Protein AF-A0AB37R746-F1 (afdb_monomer_lite)

Radius of gyration: 26.16 Å; chains: 1; bounding box: 63×79×59 Å

Secondary structure (DSSP, 8-state):
--EEEESS-TT-TT-EEEEEEEEETTEEEEEEESTT--TT-EEEEEPTT-SS-EEEEEEEEEEE-TTTTTEEEEEEE----SS----------TTTTS---------------S-PPP--------------PPPPP---------------------PPPP---TT-EEEEEEETTEEPPTT---EEEE-TTSEEEEE-SSSEEEEEEEEETTEEEE-SPEE------HHHHHHHHHHHHHHTTEEEEEE-TTS-EEEEESSSSPEEEEEPP-

pLDDT: mean 75.22, std 23.47, range [29.92, 98.5]

Sequence (274 aa):
MVEHDFRYSMLNPQHTLTECRTLAPGRYQVTGNGGSIHDNDQLLVTIKGSKSLHMRLTVEKVRHLINPPGQWIAVAKGPVFDELAIHQWKVNCDSCRVHGREQAGRQGAKTCRHRAHRGAGLENRRREAPLQEVPGESGMKQFALLSLIGGALLAGCTADPLSIQQDHSYVTEWIGERPLIDNSRLTMTLGADGRAYGNAGCNHWFAPYTLNDHSISFGPVGKTRKMCAPALMEQEQRFIKSISSVQRWDISPIEQLRLWPAQGKPLRFWLEDS

Structure (mmCIF, N/CA/C/O backbone):
data_AF-A0AB37R746-F1
#
_entry.id   AF-A0AB37R746-F1
#
loop_
_atom_site.group_PDB
_atom_site.id
_atom_site.type_symbol
_atom_site.label_atom_id
_atom_site.label_alt_id
_atom_site.label_comp_id
_atom_site.label_asym_id
_atom_site.label_entity_id
_atom_site.label_seq_id
_atom_site.pdbx_PDB_ins_code
_atom_site.Cartn_x
_atom_site.Cartn_y
_atom_site.Cartn_z
_atom_site.occupancy
_atom_site.B_iso_or_equiv
_atom_site.auth_seq_id
_atom_site.auth_comp_id
_atom_site.auth_asym_id
_atom_site.auth_atom_id
_atom_site.pdbx_PDB_model_num
ATOM 1 N N . MET A 1 1 ? 15.686 -14.152 -26.804 1.00 75.44 1 MET A N 1
ATOM 2 C CA . MET A 1 1 ? 15.511 -14.370 -25.358 1.00 75.44 1 MET A CA 1
ATOM 3 C C . MET A 1 1 ? 16.420 -13.400 -24.640 1.00 75.44 1 MET A C 1
ATOM 5 O O . MET A 1 1 ? 17.627 -13.612 -24.617 1.00 75.44 1 MET A O 1
ATOM 9 N N . VAL A 1 2 ? 15.844 -12.313 -24.141 1.00 89.75 2 VAL A N 1
ATOM 10 C CA . VAL A 1 2 ? 16.538 -11.323 -23.314 1.00 89.75 2 VAL A CA 1
ATOM 11 C C . VAL A 1 2 ? 16.126 -11.551 -21.862 1.00 89.75 2 VAL A C 1
ATOM 13 O O . VAL A 1 2 ? 14.974 -11.890 -21.587 1.00 89.75 2 VAL A O 1
ATOM 16 N N . GLU A 1 3 ? 17.074 -11.427 -20.933 1.00 91.31 3 GLU A N 1
ATOM 17 C CA . GLU A 1 3 ? 16.763 -11.411 -19.504 1.00 91.31 3 GLU A CA 1
ATOM 18 C C . GLU A 1 3 ? 16.597 -9.965 -19.044 1.00 91.31 3 GLU A C 1
ATOM 20 O O . GLU A 1 3 ? 17.476 -9.127 -19.239 1.00 91.31 3 GLU A O 1
ATOM 25 N N . HIS A 1 4 ? 15.457 -9.693 -18.423 1.00 89.31 4 HIS A N 1
ATOM 26 C CA . HIS A 1 4 ? 15.107 -8.402 -17.865 1.00 89.31 4 HIS A CA 1
ATOM 27 C C . HIS A 1 4 ? 15.144 -8.489 -16.347 1.00 89.31 4 HIS A C 1
ATOM 29 O O . HIS A 1 4 ? 14.408 -9.265 -15.728 1.00 89.31 4 HIS A O 1
ATOM 35 N N . ASP A 1 5 ? 16.012 -7.680 -15.747 1.00 87.88 5 ASP A N 1
ATOM 36 C CA . ASP A 1 5 ? 16.151 -7.610 -14.300 1.00 87.88 5 ASP A CA 1
ATOM 37 C C . ASP A 1 5 ? 15.104 -6.658 -13.715 1.00 87.88 5 ASP A C 1
ATOM 39 O O . ASP A 1 5 ? 15.198 -5.438 -13.863 1.00 87.88 5 ASP A O 1
ATOM 43 N N . PHE A 1 6 ? 14.097 -7.243 -13.070 1.00 86.00 6 PHE A N 1
ATOM 44 C CA . PHE A 1 6 ? 13.063 -6.556 -12.301 1.00 86.00 6 PHE A CA 1
ATOM 45 C C . PHE A 1 6 ? 13.215 -6.827 -10.801 1.00 86.00 6 PHE A C 1
ATOM 47 O O . PHE A 1 6 ? 12.258 -6.702 -10.026 1.00 86.00 6 PHE A O 1
ATOM 54 N N . ARG A 1 7 ? 14.409 -7.241 -10.359 1.00 83.31 7 ARG A N 1
ATOM 55 C CA . ARG A 1 7 ? 14.692 -7.304 -8.932 1.00 83.31 7 ARG A CA 1
ATOM 56 C C . ARG A 1 7 ? 14.630 -5.904 -8.354 1.00 83.31 7 ARG A C 1
ATOM 58 O O . ARG A 1 7 ? 14.973 -4.921 -9.007 1.00 83.31 7 ARG A O 1
ATOM 65 N N . TYR A 1 8 ? 14.238 -5.838 -7.091 1.00 64.81 8 TYR A N 1
ATOM 66 C CA . TYR A 1 8 ? 14.216 -4.597 -6.343 1.00 64.81 8 TYR A CA 1
ATOM 67 C C . TYR A 1 8 ? 15.607 -3.934 -6.358 1.00 64.81 8 TYR A C 1
ATOM 69 O O . TYR A 1 8 ? 16.535 -4.393 -5.691 1.00 64.81 8 TYR A O 1
ATOM 77 N N . SER A 1 9 ? 15.759 -2.870 -7.147 1.00 57.00 9 SER A N 1
ATOM 78 C CA . SER A 1 9 ? 17.027 -2.187 -7.397 1.00 57.00 9 SER A CA 1
ATOM 79 C C . SER A 1 9 ? 16.780 -0.685 -7.489 1.00 57.00 9 SER A C 1
ATOM 81 O O . SER A 1 9 ? 16.041 -0.222 -8.351 1.00 57.00 9 SER A O 1
ATOM 83 N N . MET A 1 10 ? 17.446 0.101 -6.635 1.00 48.34 10 MET A N 1
ATOM 84 C CA . MET A 1 10 ? 17.399 1.573 -6.700 1.00 48.34 10 MET A CA 1
ATOM 85 C C . MET A 1 10 ? 18.115 2.148 -7.938 1.00 48.34 10 MET A C 1
ATOM 87 O O . MET A 1 10 ? 18.177 3.363 -8.100 1.00 48.34 10 MET A O 1
ATOM 91 N N . LEU A 1 11 ? 18.697 1.293 -8.785 1.00 47.34 11 LEU A N 1
ATOM 92 C CA . LEU A 1 11 ? 19.589 1.682 -9.876 1.00 47.34 11 LEU A CA 1
ATOM 93 C C . LEU A 1 11 ? 18.922 1.643 -11.257 1.00 47.34 11 LEU A C 1
ATOM 95 O O . LEU A 1 11 ? 19.536 2.095 -12.218 1.00 47.34 11 LEU A O 1
ATOM 99 N N . ASN A 1 12 ? 17.690 1.132 -11.381 1.00 54.91 12 ASN A N 1
ATOM 100 C CA . ASN A 1 12 ? 16.988 1.089 -12.666 1.00 54.91 12 ASN A CA 1
ATOM 101 C C . ASN A 1 12 ? 15.495 1.464 -12.539 1.00 54.91 12 ASN A C 1
ATOM 103 O O . ASN A 1 12 ? 14.632 0.589 -12.572 1.00 54.91 12 ASN A O 1
ATOM 107 N N . PRO A 1 13 ? 15.165 2.766 -12.423 1.00 56.59 13 PRO A N 1
ATOM 108 C CA . PRO A 1 13 ? 13.783 3.232 -12.286 1.00 56.59 13 PRO A CA 1
ATOM 109 C C . PRO A 1 13 ? 12.939 3.035 -13.555 1.00 56.59 13 PRO A C 1
ATOM 111 O O . PRO A 1 13 ? 11.746 3.320 -13.536 1.00 56.59 13 PRO A O 1
ATOM 114 N N . GLN A 1 14 ? 13.541 2.589 -14.665 1.00 59.16 14 GLN A N 1
ATOM 115 C CA . GLN A 1 14 ? 12.814 2.318 -15.903 1.00 59.16 14 GLN A CA 1
ATOM 116 C C . GLN A 1 14 ? 12.129 0.948 -15.887 1.00 59.16 14 GLN A C 1
ATOM 118 O O . GLN A 1 14 ? 11.216 0.742 -16.676 1.00 59.16 14 GLN A O 1
ATOM 123 N N . HIS A 1 15 ? 12.558 0.014 -15.030 1.00 70.12 15 HIS A N 1
ATOM 124 C CA . HIS A 1 15 ? 12.021 -1.346 -14.955 1.00 70.12 15 HIS A CA 1
ATOM 125 C C . HIS A 1 15 ? 11.277 -1.534 -13.637 1.00 70.12 15 HIS A C 1
ATOM 127 O O . HIS A 1 15 ? 11.878 -1.831 -12.606 1.00 70.12 15 HIS A O 1
ATOM 133 N N . THR A 1 16 ? 9.956 -1.381 -13.661 1.00 79.88 16 THR A N 1
ATOM 134 C CA . THR A 1 16 ? 9.142 -1.498 -12.443 1.00 79.88 16 THR A CA 1
ATOM 135 C C . THR A 1 16 ? 8.072 -2.557 -12.621 1.00 79.88 16 THR A C 1
ATOM 137 O O . THR A 1 16 ? 7.234 -2.457 -13.516 1.00 79.88 16 THR A O 1
ATOM 140 N N . LEU A 1 17 ? 8.062 -3.555 -11.739 1.00 85.44 17 LEU A N 1
ATOM 141 C CA . LEU A 1 17 ? 6.933 -4.472 -11.608 1.00 85.44 17 LEU A CA 1
ATOM 142 C C . LEU A 1 17 ? 5.864 -3.846 -10.724 1.00 85.44 17 LEU A C 1
ATOM 144 O O . LEU A 1 17 ? 6.124 -3.464 -9.590 1.00 85.44 17 LEU A O 1
ATOM 148 N N . THR A 1 18 ? 4.653 -3.753 -11.258 1.00 83.88 18 THR A N 1
ATOM 149 C CA . THR A 1 18 ? 3.489 -3.209 -10.551 1.00 83.88 18 THR A CA 1
ATOM 150 C C . THR A 1 18 ? 2.687 -4.311 -9.866 1.00 83.88 18 THR A C 1
ATOM 152 O O . THR A 1 18 ? 2.161 -4.111 -8.776 1.00 83.88 18 THR A O 1
ATOM 155 N N . GLU A 1 19 ? 2.574 -5.477 -10.502 1.00 84.81 19 GLU A N 1
ATOM 156 C CA . GLU A 1 19 ? 1.775 -6.593 -9.997 1.00 84.81 19 GLU A CA 1
ATOM 157 C C . GLU A 1 19 ? 2.343 -7.924 -10.499 1.00 84.81 19 GLU A C 1
ATOM 159 O O . GLU A 1 19 ? 2.779 -8.032 -11.644 1.00 84.81 19 GLU A O 1
ATOM 164 N N . CYS A 1 20 ? 2.314 -8.953 -9.656 1.00 89.31 20 CYS A N 1
ATOM 165 C CA . CYS A 1 20 ? 2.550 -10.336 -10.057 1.00 89.31 20 CYS A CA 1
ATOM 166 C C . CYS A 1 20 ? 1.556 -11.217 -9.301 1.00 89.31 20 CYS A C 1
ATOM 168 O O . CYS A 1 20 ? 1.584 -11.261 -8.070 1.00 89.31 20 CYS A O 1
ATOM 170 N N . ARG A 1 21 ? 0.654 -11.881 -10.028 1.00 87.44 21 ARG A N 1
ATOM 171 C CA . ARG A 1 21 ? -0.398 -12.733 -9.460 1.00 87.44 21 ARG A CA 1
ATOM 172 C C . ARG A 1 21 ? -0.349 -14.130 -10.058 1.00 87.44 21 ARG A C 1
ATOM 174 O O . ARG A 1 21 ? -0.159 -14.289 -11.262 1.00 87.44 21 ARG A O 1
ATOM 181 N N . THR A 1 22 ? -0.579 -15.139 -9.232 1.00 89.06 22 THR A N 1
ATOM 182 C CA . THR A 1 22 ? -0.725 -16.522 -9.690 1.00 89.06 22 THR A CA 1
ATOM 183 C C . THR A 1 22 ? -2.069 -16.682 -10.406 1.00 89.06 22 THR A C 1
ATOM 185 O O . THR A 1 22 ? -3.109 -16.314 -9.862 1.00 89.06 22 THR A O 1
ATOM 188 N N . LEU A 1 23 ? -2.048 -17.205 -11.634 1.00 87.50 23 LEU A N 1
ATOM 189 C CA . LEU A 1 23 ? -3.247 -17.596 -12.388 1.00 87.50 23 LEU A CA 1
ATOM 190 C C . LEU A 1 23 ? -3.565 -19.082 -12.193 1.00 87.50 23 LEU A C 1
ATOM 192 O O . LEU A 1 23 ? -4.726 -19.461 -12.088 1.00 87.50 23 LEU A O 1
ATOM 196 N N . ALA A 1 24 ? -2.522 -19.910 -12.179 1.00 87.75 24 ALA A N 1
ATOM 197 C CA . ALA A 1 24 ? -2.557 -21.350 -11.950 1.00 87.75 24 ALA A CA 1
ATOM 198 C C . ALA A 1 24 ? -1.177 -21.793 -11.421 1.00 87.75 24 ALA A C 1
ATOM 200 O O . ALA A 1 24 ? -0.221 -21.020 -11.539 1.00 87.75 24 ALA A O 1
ATOM 201 N N . PRO A 1 25 ? -1.025 -23.008 -10.869 1.00 87.81 25 PRO A N 1
ATOM 202 C CA . PRO A 1 25 ? 0.281 -23.536 -10.475 1.00 87.81 25 PRO A CA 1
ATOM 203 C C . PRO A 1 25 ? 1.321 -23.380 -11.600 1.00 87.81 25 PRO A C 1
ATOM 205 O O . PRO A 1 25 ? 1.137 -23.874 -12.712 1.00 87.81 25 PRO A O 1
ATOM 208 N N . GLY A 1 26 ? 2.392 -22.621 -11.339 1.00 89.06 26 GLY A N 1
ATOM 209 C CA . GLY A 1 26 ? 3.453 -22.354 -12.320 1.00 89.06 26 GLY A CA 1
ATOM 210 C C . GLY A 1 26 ? 3.118 -21.331 -13.410 1.00 89.06 26 GLY A C 1
ATOM 211 O O . GLY A 1 26 ? 3.940 -21.125 -14.302 1.00 89.06 26 GLY A O 1
ATOM 212 N N . ARG A 1 27 ? 1.955 -20.670 -13.355 1.00 94.06 27 ARG A N 1
ATOM 213 C CA . ARG A 1 27 ? 1.524 -19.665 -14.335 1.00 94.06 27 ARG A CA 1
ATOM 214 C C . ARG A 1 27 ? 1.112 -18.364 -13.659 1.00 94.06 27 ARG A C 1
ATOM 216 O O . ARG A 1 27 ? 0.271 -18.343 -12.763 1.00 94.06 27 ARG A O 1
ATOM 223 N N . TYR A 1 28 ? 1.667 -17.264 -14.142 1.00 93.94 28 TYR A N 1
ATOM 224 C CA . TYR A 1 28 ? 1.618 -15.956 -13.506 1.00 93.94 28 TYR A CA 1
ATOM 225 C C . TYR A 1 28 ? 1.120 -14.903 -14.490 1.00 93.94 28 TYR A C 1
ATOM 227 O O . TYR A 1 28 ? 1.481 -14.933 -15.663 1.00 93.94 28 TYR A O 1
ATOM 235 N N . GLN A 1 29 ? 0.324 -13.952 -14.014 1.00 95.50 29 GLN A N 1
ATOM 236 C CA . GLN A 1 29 ? 0.102 -12.686 -14.702 1.00 95.50 29 GLN A CA 1
ATOM 237 C C . GLN A 1 29 ? 1.010 -11.642 -14.064 1.00 95.50 29 GLN A C 1
ATOM 239 O O . GLN A 1 29 ? 0.978 -11.437 -12.851 1.00 95.50 29 GLN A O 1
ATOM 244 N N . VAL A 1 30 ? 1.803 -10.983 -14.895 1.00 94.75 30 VAL A N 1
ATOM 245 C CA . VAL A 1 30 ? 2.813 -10.012 -14.497 1.00 94.75 30 VAL A CA 1
ATOM 246 C C . VAL A 1 30 ? 2.493 -8.685 -15.170 1.00 94.75 30 VAL A C 1
ATOM 248 O O . VAL A 1 30 ? 2.324 -8.633 -16.385 1.00 94.75 30 VAL A O 1
ATOM 251 N N . THR A 1 31 ? 2.414 -7.616 -14.389 1.00 91.88 31 THR A N 1
ATOM 252 C CA . THR A 1 31 ? 2.208 -6.251 -14.874 1.00 91.88 31 THR A CA 1
ATOM 253 C C . THR A 1 31 ? 3.449 -5.438 -14.549 1.00 91.88 31 THR A C 1
ATOM 255 O O . THR A 1 31 ? 3.872 -5.394 -13.390 1.00 91.88 31 THR A O 1
ATOM 258 N N . GLY A 1 32 ? 4.011 -4.754 -15.540 1.00 90.75 32 GLY A N 1
ATOM 259 C CA . GLY A 1 32 ? 5.190 -3.920 -15.344 1.00 90.75 32 GLY A CA 1
ATOM 260 C C . GLY A 1 32 ? 5.270 -2.747 -16.309 1.00 90.75 32 GLY A C 1
ATOM 261 O O . GLY A 1 32 ? 4.388 -2.546 -17.143 1.00 90.75 32 GLY A O 1
ATOM 262 N N . ASN A 1 33 ? 6.322 -1.951 -16.157 1.00 88.81 33 ASN A N 1
ATOM 263 C CA . ASN A 1 33 ? 6.674 -0.846 -17.039 1.00 88.81 33 ASN A CA 1
ATOM 264 C C . ASN A 1 33 ? 8.140 -0.982 -17.479 1.00 88.81 33 ASN A C 1
ATOM 266 O O . ASN A 1 33 ? 8.978 -1.432 -16.693 1.00 88.81 33 ASN A O 1
ATOM 270 N N . GLY A 1 34 ? 8.421 -0.623 -18.732 1.00 85.06 34 GLY A N 1
ATOM 271 C CA . GLY A 1 34 ? 9.758 -0.638 -19.329 1.00 85.06 34 GLY A CA 1
ATOM 272 C C . GLY A 1 34 ? 10.228 -2.020 -19.781 1.00 85.06 34 GLY A C 1
ATOM 273 O O . GLY A 1 34 ? 9.428 -2.936 -19.957 1.00 85.06 34 GLY A O 1
ATOM 274 N N . GLY A 1 35 ? 11.526 -2.166 -20.047 1.00 81.94 35 GLY A N 1
ATOM 275 C CA . GLY A 1 35 ? 12.137 -3.427 -20.487 1.00 81.94 35 GLY A CA 1
ATOM 276 C C . GLY A 1 35 ? 11.914 -3.797 -21.951 1.00 81.94 35 GLY A C 1
ATOM 277 O O . GLY A 1 35 ? 12.673 -4.593 -22.475 1.00 81.94 35 GLY A O 1
ATOM 278 N N . SER A 1 36 ? 10.945 -3.200 -22.657 1.00 87.06 36 SER A N 1
ATOM 279 C CA . SER A 1 36 ? 10.597 -3.607 -24.035 1.00 87.06 36 SER A CA 1
ATOM 280 C C . SER A 1 36 ? 10.403 -5.126 -24.127 1.00 87.06 36 SER A C 1
ATOM 282 O O . SER A 1 36 ? 11.108 -5.819 -24.854 1.00 87.06 36 SER A O 1
ATOM 284 N N . ILE A 1 37 ? 9.488 -5.649 -23.310 1.00 91.94 37 ILE A N 1
ATOM 285 C CA . ILE A 1 37 ? 9.295 -7.091 -23.125 1.00 91.94 37 ILE A CA 1
ATOM 286 C C . ILE A 1 37 ? 8.708 -7.743 -24.378 1.00 91.94 37 ILE A C 1
ATOM 288 O O . ILE A 1 37 ? 7.762 -7.214 -24.970 1.00 91.94 37 ILE A O 1
ATOM 292 N N . HIS A 1 38 ? 9.227 -8.918 -24.731 1.00 93.75 38 HIS A N 1
ATOM 293 C CA . HIS A 1 38 ? 8.731 -9.761 -25.816 1.00 93.75 38 HIS A CA 1
ATOM 294 C C . HIS A 1 38 ? 8.353 -11.163 -25.321 1.00 93.75 38 HIS A C 1
ATOM 296 O O . HIS A 1 38 ? 8.727 -11.595 -24.229 1.00 93.75 38 HIS A O 1
ATOM 302 N N . ASP A 1 39 ? 7.608 -11.891 -26.154 1.00 94.19 39 ASP A N 1
ATOM 303 C CA . ASP A 1 39 ? 7.339 -13.313 -25.939 1.00 94.19 39 ASP A CA 1
ATOM 304 C C . ASP A 1 39 ? 8.679 -14.087 -25.865 1.00 94.19 39 ASP A C 1
ATOM 306 O O . ASP A 1 39 ? 9.613 -13.815 -26.624 1.00 94.19 39 ASP A O 1
ATOM 310 N N . ASN A 1 40 ? 8.770 -15.065 -24.960 1.00 94.25 40 ASN A N 1
ATOM 311 C CA . ASN A 1 40 ? 9.963 -15.858 -24.618 1.00 94.25 40 ASN A CA 1
ATOM 312 C C . ASN A 1 40 ? 11.101 -15.123 -23.886 1.00 94.25 40 ASN A C 1
ATOM 314 O O . ASN A 1 40 ? 12.177 -15.702 -23.703 1.00 94.25 40 ASN A O 1
ATOM 318 N N . ASP A 1 41 ? 10.901 -13.883 -23.446 1.00 95.81 41 ASP A N 1
ATOM 319 C CA . ASP A 1 41 ? 11.864 -13.219 -22.568 1.00 95.81 41 ASP A CA 1
ATOM 320 C C . ASP A 1 41 ? 11.826 -13.772 -21.136 1.00 95.81 41 ASP A C 1
ATOM 322 O O . ASP A 1 41 ? 10.852 -14.394 -20.702 1.00 95.81 41 ASP A O 1
ATOM 326 N N . GLN A 1 42 ? 12.911 -13.554 -20.393 1.00 95.38 42 GLN A N 1
ATOM 327 C CA . GLN A 1 42 ? 13.025 -13.939 -18.988 1.00 95.38 42 GLN A CA 1
ATOM 328 C C . GLN A 1 42 ? 12.872 -12.707 -18.102 1.00 95.38 42 GLN A C 1
ATOM 330 O O . GLN A 1 42 ? 13.528 -11.695 -18.319 1.00 95.38 42 GLN A O 1
ATOM 335 N N . LEU A 1 43 ? 12.037 -12.805 -17.077 1.00 93.69 43 LEU A N 1
ATOM 336 C CA . LEU A 1 43 ? 11.862 -11.789 -16.050 1.00 93.69 43 LEU A CA 1
AT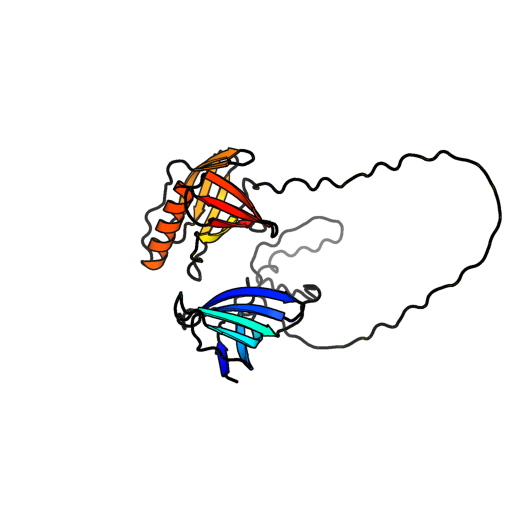OM 337 C C . LEU A 1 43 ? 12.481 -12.312 -14.759 1.00 93.69 43 LEU A C 1
ATOM 339 O O . LEU A 1 43 ? 12.059 -13.350 -14.244 1.00 93.69 43 LEU A O 1
ATOM 343 N N . LEU A 1 44 ? 13.459 -11.594 -14.219 1.00 91.69 44 LEU A N 1
ATOM 344 C CA . LEU A 1 44 ? 14.003 -11.879 -12.897 1.00 91.69 44 LEU A CA 1
ATOM 345 C C . LEU A 1 44 ? 13.280 -11.003 -11.873 1.00 91.69 44 LEU A C 1
ATOM 347 O O . LEU A 1 44 ? 13.456 -9.789 -11.870 1.00 91.69 44 LEU A O 1
ATOM 351 N N . VAL A 1 45 ? 12.442 -11.602 -11.026 1.00 89.88 45 VAL A N 1
ATOM 352 C CA . VAL A 1 45 ? 11.499 -10.873 -10.161 1.00 89.88 45 VAL A CA 1
ATOM 353 C C . VAL A 1 45 ? 11.761 -11.165 -8.684 1.00 89.88 45 VAL A C 1
ATOM 355 O O . VAL A 1 45 ? 11.988 -12.313 -8.303 1.00 89.88 45 VAL A O 1
ATOM 358 N N . THR A 1 46 ? 11.743 -10.143 -7.826 1.00 84.75 46 THR A N 1
ATOM 359 C CA . THR A 1 46 ? 11.945 -10.313 -6.375 1.00 84.75 46 THR A CA 1
ATOM 360 C C . THR A 1 46 ? 10.722 -10.942 -5.707 1.00 84.75 46 THR A C 1
ATOM 362 O O . THR A 1 46 ? 9.583 -10.587 -6.002 1.00 84.75 46 THR A O 1
ATOM 365 N N . ILE A 1 47 ? 10.953 -11.848 -4.754 1.00 81.56 47 ILE A N 1
ATOM 366 C CA . ILE A 1 47 ? 9.887 -12.397 -3.911 1.00 81.56 47 ILE A CA 1
ATOM 367 C C . ILE A 1 47 ? 9.483 -11.348 -2.873 1.00 81.56 47 ILE A C 1
ATOM 369 O O . ILE A 1 47 ? 10.330 -10.859 -2.118 1.00 81.56 47 ILE A O 1
ATOM 373 N N . LYS A 1 48 ? 8.185 -11.028 -2.805 1.00 71.75 48 LYS A N 1
ATOM 374 C CA . LYS A 1 48 ? 7.629 -10.080 -1.829 1.00 71.75 48 LYS A CA 1
ATOM 375 C C . LYS A 1 48 ? 8.094 -10.436 -0.409 1.00 71.75 48 LYS A C 1
ATOM 377 O O . LYS A 1 48 ? 8.016 -11.586 0.013 1.00 71.75 48 LYS A O 1
ATOM 382 N N . GLY A 1 49 ? 8.615 -9.446 0.317 1.00 65.75 49 GLY A N 1
ATOM 383 C CA . GLY A 1 49 ? 9.149 -9.625 1.674 1.00 65.75 49 GLY A CA 1
ATOM 384 C C . GLY A 1 49 ? 10.601 -10.122 1.753 1.00 65.75 49 GLY A C 1
ATOM 385 O O . GLY A 1 49 ? 11.128 -10.268 2.857 1.00 65.75 49 GLY A O 1
ATOM 386 N N . SER A 1 50 ? 11.279 -10.348 0.622 1.00 70.31 50 SER A N 1
ATOM 387 C CA . SER A 1 50 ? 12.701 -10.700 0.586 1.00 70.31 50 SER A CA 1
ATOM 388 C C . SER A 1 50 ? 13.562 -9.608 -0.045 1.00 70.31 50 SER A C 1
ATOM 390 O O . SER A 1 50 ? 13.170 -8.973 -1.017 1.00 70.31 50 SER A O 1
ATOM 392 N N . LYS A 1 51 ? 14.774 -9.415 0.494 1.00 66.62 51 LYS A N 1
ATOM 393 C CA . LYS A 1 51 ? 15.794 -8.523 -0.089 1.00 66.62 51 LYS A CA 1
ATOM 394 C C . LYS A 1 51 ? 16.682 -9.213 -1.124 1.00 66.62 51 LYS A C 1
ATOM 396 O O . LYS A 1 51 ? 17.341 -8.534 -1.898 1.00 66.62 51 LYS A O 1
ATOM 401 N N . SER A 1 52 ? 16.746 -10.543 -1.093 1.00 70.81 52 SER A N 1
ATOM 402 C CA . SER A 1 52 ? 17.706 -11.328 -1.879 1.00 70.81 52 SER A CA 1
ATOM 403 C C . SER A 1 52 ? 17.067 -12.454 -2.681 1.00 70.81 52 SER A C 1
ATOM 405 O O . SER A 1 52 ? 17.659 -12.913 -3.652 1.00 70.81 52 SER A O 1
ATOM 407 N N . LEU A 1 53 ? 15.870 -12.908 -2.299 1.00 79.75 53 LEU A N 1
ATOM 408 C CA . LEU A 1 53 ? 15.201 -13.987 -3.015 1.00 79.75 53 LEU A CA 1
ATOM 409 C C . LEU A 1 53 ? 14.510 -13.435 -4.254 1.00 79.75 53 LEU A C 1
ATOM 411 O O . LEU A 1 53 ? 13.765 -12.455 -4.194 1.00 79.75 53 LEU A O 1
ATOM 415 N N . HIS A 1 54 ? 14.735 -14.121 -5.361 1.00 86.56 54 HIS A N 1
ATOM 416 C CA . HIS A 1 54 ? 14.147 -13.822 -6.650 1.00 86.56 54 HIS A CA 1
ATOM 417 C C . HIS A 1 54 ? 13.714 -15.116 -7.332 1.00 86.56 54 HIS A C 1
ATOM 419 O O . HIS A 1 54 ? 14.276 -16.184 -7.080 1.00 86.56 54 HIS A O 1
ATOM 425 N N . MET A 1 55 ? 12.756 -15.015 -8.239 1.00 89.88 55 MET A N 1
ATOM 426 C CA . MET A 1 55 ? 12.373 -16.097 -9.133 1.00 89.88 55 MET A CA 1
ATOM 427 C C . MET A 1 55 ? 12.500 -15.644 -10.582 1.00 89.88 55 MET A C 1
ATOM 429 O O . MET A 1 55 ? 12.472 -14.450 -10.878 1.00 89.88 55 MET A O 1
ATOM 433 N N . ARG A 1 56 ? 12.656 -16.612 -11.479 1.00 93.56 56 ARG A N 1
ATOM 434 C CA . ARG A 1 56 ? 12.710 -16.374 -12.916 1.00 93.56 56 ARG A CA 1
ATOM 435 C C . ARG A 1 56 ? 11.382 -16.792 -13.534 1.00 93.56 56 ARG A C 1
ATOM 437 O O . ARG A 1 56 ? 10.917 -17.901 -13.275 1.00 93.56 56 ARG A O 1
ATOM 444 N N . LEU A 1 57 ? 10.793 -15.900 -14.320 1.00 94.88 57 LEU A N 1
ATOM 445 C CA . LEU A 1 57 ? 9.556 -16.129 -15.056 1.00 94.88 57 LEU A CA 1
ATOM 446 C C . LEU A 1 57 ? 9.835 -16.023 -16.554 1.00 94.88 57 LEU A C 1
ATOM 448 O O . LEU A 1 57 ? 10.481 -15.082 -16.995 1.00 94.88 57 LEU A O 1
ATOM 452 N N . THR A 1 58 ? 9.334 -16.961 -17.344 1.00 97.31 58 THR A N 1
ATOM 453 C CA . THR A 1 58 ? 9.436 -16.946 -18.806 1.00 97.31 58 THR A CA 1
ATOM 454 C C . THR A 1 58 ? 8.149 -16.399 -19.401 1.00 97.31 58 THR A C 1
ATOM 456 O O . THR A 1 58 ? 7.085 -16.963 -19.164 1.00 97.31 58 THR A O 1
ATOM 459 N N . VAL A 1 59 ? 8.223 -15.317 -20.170 1.00 96.75 59 VAL A N 1
ATOM 460 C CA . VAL A 1 59 ? 7.057 -14.682 -20.795 1.00 96.75 59 VAL A CA 1
ATOM 461 C C . VAL A 1 59 ? 6.473 -15.607 -21.863 1.00 96.75 59 VAL A C 1
ATOM 463 O O . VAL A 1 59 ? 7.128 -15.903 -22.855 1.00 96.75 59 VAL A O 1
ATOM 466 N N . GLU A 1 60 ? 5.230 -16.048 -21.681 1.00 95.88 60 GLU A N 1
ATOM 467 C CA . GLU A 1 60 ? 4.479 -16.805 -22.693 1.00 95.88 60 GLU A CA 1
ATOM 468 C C . GLU A 1 60 ? 3.824 -15.859 -23.698 1.00 95.88 60 GLU A C 1
ATOM 470 O O . GLU A 1 60 ? 3.853 -16.094 -24.905 1.00 95.88 60 GLU A O 1
ATOM 475 N N . LYS A 1 61 ? 3.198 -14.797 -23.183 1.00 96.00 61 LYS A N 1
ATOM 476 C CA . LYS A 1 61 ? 2.498 -13.808 -23.996 1.00 96.00 61 LYS A CA 1
ATOM 477 C C . LYS A 1 61 ? 2.542 -12.443 -23.341 1.00 96.00 61 LYS A C 1
ATOM 479 O O . LYS A 1 61 ? 2.129 -12.330 -22.191 1.00 96.00 61 LYS A O 1
ATOM 484 N N . VAL A 1 62 ? 2.943 -11.409 -24.075 1.00 95.81 62 VAL A N 1
ATOM 485 C CA . VAL A 1 62 ? 2.894 -10.013 -23.614 1.00 95.81 62 VAL A CA 1
ATOM 486 C C . VAL A 1 62 ? 1.916 -9.162 -24.422 1.00 95.81 62 VAL A C 1
ATOM 488 O O . VAL A 1 62 ? 1.757 -9.314 -25.634 1.00 95.81 62 VAL A O 1
ATOM 491 N N . ARG A 1 63 ? 1.253 -8.236 -23.729 1.00 92.88 63 ARG A N 1
ATOM 492 C CA . ARG A 1 63 ? 0.443 -7.164 -24.299 1.00 92.88 63 ARG A CA 1
ATOM 493 C C . ARG A 1 63 ? 0.942 -5.826 -23.767 1.00 92.88 63 ARG A C 1
ATOM 495 O O . ARG A 1 63 ? 0.870 -5.569 -22.568 1.00 92.88 63 ARG A O 1
ATOM 502 N N . HIS A 1 64 ? 1.374 -4.960 -24.675 1.00 90.81 64 HIS A N 1
ATOM 503 C CA . HIS A 1 64 ? 1.729 -3.576 -24.367 1.00 90.81 64 HIS A CA 1
ATOM 504 C C . HIS A 1 64 ? 0.469 -2.709 -24.299 1.00 90.81 64 HIS A C 1
ATOM 506 O O . HIS A 1 64 ? -0.433 -2.835 -25.132 1.00 90.81 64 HIS A O 1
ATOM 512 N N . LEU A 1 65 ? 0.382 -1.862 -23.277 1.00 80.06 65 LEU A N 1
ATOM 513 C CA . LEU A 1 65 ? -0.705 -0.912 -23.090 1.00 80.06 65 LEU A CA 1
ATOM 514 C C . LEU A 1 65 ? -0.348 0.398 -23.792 1.00 80.06 65 LEU A C 1
ATOM 516 O O . LEU A 1 65 ? 0.782 0.875 -23.738 1.00 80.06 65 LEU A O 1
ATOM 520 N N . ILE A 1 66 ? -1.349 0.989 -24.441 1.00 78.62 66 ILE A N 1
ATOM 521 C CA . ILE A 1 66 ? -1.210 2.289 -25.112 1.00 78.62 66 ILE A CA 1
ATOM 522 C C . ILE A 1 66 ? -1.317 3.426 -24.085 1.00 78.62 66 ILE A C 1
ATOM 524 O O . ILE A 1 66 ? -0.651 4.450 -24.212 1.00 78.62 66 ILE A O 1
ATOM 528 N N . ASN A 1 67 ? -2.140 3.241 -23.051 1.00 65.19 67 ASN A N 1
ATOM 529 C CA . ASN A 1 67 ? -2.342 4.208 -21.982 1.00 65.19 67 ASN A CA 1
ATOM 530 C C . ASN A 1 67 ? -2.462 3.470 -20.634 1.00 65.19 67 ASN A C 1
ATOM 532 O O . ASN A 1 67 ? -3.401 2.680 -20.490 1.00 65.19 67 ASN A O 1
ATOM 536 N N . PRO A 1 68 ? -1.560 3.702 -19.663 1.00 76.44 68 PRO A N 1
ATOM 537 C CA . PRO A 1 68 ? -0.395 4.594 -19.711 1.00 76.44 68 PRO A CA 1
ATOM 538 C C . PRO A 1 68 ? 0.755 4.041 -20.584 1.00 76.44 68 PRO A C 1
ATOM 540 O O . PRO A 1 68 ? 0.921 2.823 -20.681 1.00 76.44 68 PRO A O 1
ATOM 543 N N . PRO A 1 69 ? 1.562 4.914 -21.218 1.00 77.12 69 PRO A N 1
ATOM 544 C CA . PRO A 1 69 ? 2.645 4.489 -22.101 1.00 77.12 69 PRO A CA 1
ATOM 545 C C . PRO A 1 69 ? 3.746 3.739 -21.336 1.00 77.12 69 PRO A C 1
ATOM 547 O O . PRO A 1 69 ? 4.089 4.081 -20.203 1.00 77.12 69 PRO A O 1
ATOM 550 N N . GLY A 1 70 ? 4.305 2.710 -21.975 1.00 82.56 70 GLY A N 1
ATOM 551 C CA . GLY A 1 70 ? 5.381 1.881 -21.419 1.00 82.56 70 GLY A CA 1
ATOM 552 C C . GLY A 1 70 ? 4.913 0.774 -20.473 1.00 82.56 70 GLY A C 1
ATOM 553 O O . GLY A 1 70 ? 5.726 -0.070 -20.097 1.00 82.56 70 GLY A O 1
ATOM 554 N N . GLN A 1 71 ? 3.624 0.737 -20.116 1.00 89.50 71 GLN A N 1
ATOM 555 C CA . GLN A 1 71 ? 3.058 -0.343 -19.312 1.00 89.50 71 GLN A CA 1
ATOM 556 C C . GLN A 1 71 ? 2.747 -1.570 -20.174 1.00 89.50 71 GLN A C 1
ATOM 558 O O . GLN A 1 71 ? 2.324 -1.460 -21.323 1.00 89.50 71 GLN A O 1
ATOM 563 N N . TRP A 1 72 ? 2.906 -2.755 -19.600 1.00 93.38 72 TRP A N 1
ATOM 564 C CA . TRP A 1 72 ? 2.586 -4.024 -20.238 1.00 93.38 72 TRP A CA 1
ATOM 565 C C . TRP A 1 72 ? 2.008 -5.013 -19.228 1.00 93.38 72 TRP A C 1
ATOM 567 O O . TRP A 1 72 ? 2.233 -4.916 -18.019 1.00 93.38 72 TRP A O 1
ATOM 577 N N . ILE A 1 73 ? 1.247 -5.975 -19.746 1.00 93.94 73 ILE A N 1
ATOM 578 C CA . ILE A 1 73 ? 0.743 -7.134 -19.010 1.00 93.94 73 ILE A CA 1
ATOM 579 C C . ILE A 1 73 ? 1.207 -8.377 -19.756 1.00 93.94 73 ILE A C 1
ATOM 581 O O . ILE A 1 73 ? 0.999 -8.495 -20.964 1.00 93.94 73 ILE A O 1
ATOM 585 N N . ALA A 1 74 ? 1.817 -9.308 -19.038 1.00 96.56 74 ALA A N 1
ATOM 586 C CA . ALA A 1 74 ? 2.292 -10.569 -19.568 1.00 96.56 74 ALA A CA 1
ATOM 587 C C . ALA A 1 74 ? 1.708 -11.753 -18.802 1.00 96.56 74 ALA A C 1
ATOM 589 O O . ALA A 1 74 ? 1.520 -11.697 -17.589 1.00 96.56 74 ALA A O 1
ATOM 590 N N . VAL A 1 75 ? 1.473 -12.850 -19.512 1.00 96.81 75 VAL A N 1
ATOM 591 C CA . VAL A 1 75 ? 1.357 -14.173 -18.909 1.00 96.81 75 VAL A CA 1
ATOM 592 C C . VAL A 1 75 ? 2.729 -14.821 -18.973 1.00 96.81 75 VAL A C 1
ATOM 594 O O . VAL A 1 75 ? 3.360 -14.820 -20.030 1.00 96.81 75 VAL A O 1
ATOM 597 N N . ALA A 1 76 ? 3.199 -15.344 -17.848 1.00 96.75 76 ALA A N 1
ATOM 598 C CA . ALA A 1 76 ? 4.517 -15.934 -17.721 1.00 96.75 76 ALA A CA 1
ATOM 599 C C . ALA A 1 76 ? 4.465 -17.278 -16.990 1.00 96.75 76 ALA A C 1
ATOM 601 O O . ALA A 1 76 ? 3.658 -17.487 -16.084 1.00 96.75 76 ALA A O 1
ATOM 602 N N . LYS A 1 77 ? 5.357 -18.184 -17.373 1.00 96.50 77 LYS A N 1
ATOM 603 C CA . LYS A 1 77 ? 5.569 -19.478 -16.733 1.00 96.50 77 LYS A CA 1
ATOM 604 C C . LYS A 1 77 ? 6.693 -19.378 -15.708 1.00 96.50 77 LYS A C 1
ATOM 606 O O . LYS A 1 77 ? 7.698 -18.721 -15.957 1.00 96.50 77 LYS A O 1
ATOM 611 N N . GLY A 1 78 ? 6.549 -20.034 -14.567 1.00 93.56 78 GLY A N 1
ATOM 612 C CA . GLY A 1 78 ? 7.516 -19.966 -13.476 1.00 93.56 78 GLY A CA 1
ATOM 613 C C . GLY A 1 78 ? 7.487 -21.199 -12.574 1.00 93.56 78 GLY A C 1
ATOM 614 O O . GLY A 1 78 ? 6.893 -22.214 -12.943 1.00 93.56 78 GLY A O 1
ATOM 615 N N . PRO A 1 79 ? 8.129 -21.129 -11.395 1.00 89.44 79 PRO A N 1
ATOM 616 C CA . PRO A 1 79 ? 8.118 -22.226 -10.432 1.00 89.44 79 PRO A CA 1
ATOM 617 C C . PRO A 1 79 ? 6.693 -22.542 -9.968 1.00 89.44 79 PRO A C 1
ATOM 619 O O . PRO A 1 79 ? 5.848 -21.653 -9.902 1.00 89.44 79 PRO A O 1
ATOM 622 N N . VAL A 1 80 ? 6.430 -23.803 -9.644 1.00 85.50 80 VAL A N 1
ATOM 623 C CA . VAL A 1 80 ? 5.175 -24.239 -9.025 1.00 85.50 80 VAL A CA 1
ATOM 624 C C . VAL A 1 80 ? 5.364 -24.235 -7.506 1.00 85.50 80 VAL A C 1
ATOM 626 O O . VAL A 1 80 ? 6.391 -24.704 -7.018 1.00 85.50 80 VAL A O 1
ATOM 629 N N . PHE A 1 81 ? 4.401 -23.682 -6.769 1.00 69.19 81 PHE A N 1
ATOM 630 C CA . PHE A 1 81 ? 4.371 -23.719 -5.308 1.00 69.19 81 PHE A CA 1
ATOM 631 C C . PHE A 1 81 ? 3.127 -24.503 -4.893 1.00 69.19 81 PHE A C 1
ATOM 633 O O . PHE A 1 81 ? 2.032 -23.948 -4.912 1.00 69.19 81 PHE A O 1
ATOM 640 N N . ASP A 1 82 ? 3.290 -25.787 -4.581 1.00 57.06 82 ASP A N 1
ATOM 641 C CA . ASP A 1 82 ? 2.156 -26.662 -4.244 1.00 57.06 82 ASP A CA 1
ATOM 642 C C . ASP A 1 82 ? 1.700 -26.495 -2.787 1.00 57.06 82 ASP A C 1
ATOM 644 O O . ASP A 1 82 ? 0.551 -26.761 -2.479 1.00 57.06 82 ASP A O 1
ATOM 648 N N . GLU A 1 83 ? 2.570 -25.967 -1.925 1.00 46.78 83 GLU A N 1
ATOM 649 C CA . GLU A 1 83 ? 2.324 -25.452 -0.574 1.00 46.78 83 GLU A CA 1
ATOM 650 C C . GLU A 1 83 ? 3.663 -24.835 -0.120 1.00 46.78 83 GLU A C 1
ATOM 652 O O . GLU A 1 83 ? 4.731 -25.375 -0.420 1.00 46.78 83 GLU A O 1
ATOM 657 N N . LEU A 1 84 ? 3.671 -23.684 0.560 1.00 45.50 84 LEU A N 1
ATOM 658 C CA . LEU A 1 84 ? 4.899 -23.102 1.125 1.00 45.50 84 LEU A CA 1
ATOM 659 C C . LEU A 1 84 ? 5.381 -23.945 2.321 1.00 45.50 84 LEU A C 1
ATOM 661 O O . LEU A 1 84 ? 5.304 -23.523 3.472 1.00 45.50 84 LEU A O 1
ATOM 665 N N . ALA A 1 85 ? 5.908 -25.140 2.067 1.00 41.38 85 ALA A N 1
ATOM 666 C CA . ALA A 1 85 ? 6.624 -25.905 3.071 1.00 41.38 85 ALA A CA 1
ATOM 667 C C . ALA A 1 85 ? 8.003 -25.262 3.267 1.00 41.38 85 ALA A C 1
ATOM 669 O O . ALA A 1 85 ? 8.944 -25.473 2.498 1.00 41.38 85 ALA A O 1
ATOM 670 N N . ILE A 1 86 ? 8.145 -24.444 4.311 1.00 47.66 86 ILE A N 1
ATOM 671 C CA . ILE A 1 86 ? 9.464 -24.064 4.823 1.00 47.66 86 ILE A CA 1
ATOM 672 C C . ILE A 1 86 ? 10.109 -25.352 5.354 1.00 47.66 86 ILE A C 1
ATOM 674 O O . ILE A 1 86 ? 9.940 -25.706 6.516 1.00 47.66 86 ILE A O 1
ATOM 678 N N . HIS A 1 87 ? 10.814 -26.091 4.495 1.00 43.19 87 HIS A N 1
ATOM 679 C CA . HIS A 1 87 ? 11.361 -27.402 4.858 1.00 43.19 87 HIS A CA 1
ATOM 680 C C . HIS A 1 87 ? 12.421 -27.310 5.961 1.00 43.19 87 HIS A C 1
ATOM 682 O O . HIS A 1 87 ? 12.485 -28.175 6.830 1.00 43.19 87 HIS A O 1
ATOM 688 N N . GLN A 1 88 ? 13.247 -26.260 5.946 1.00 44.81 88 GLN A N 1
ATOM 689 C CA . GLN A 1 88 ? 14.232 -25.991 6.989 1.00 44.81 88 GLN A CA 1
ATOM 690 C C . GLN A 1 88 ? 14.437 -24.490 7.161 1.00 44.81 88 GLN A C 1
ATOM 692 O O . GLN A 1 88 ? 14.810 -23.773 6.232 1.00 44.81 88 GLN A O 1
ATOM 697 N N . TRP A 1 89 ? 14.242 -24.027 8.388 1.00 44.88 89 TRP A N 1
ATOM 698 C CA . TRP A 1 89 ? 14.644 -22.700 8.825 1.00 44.88 89 TRP A CA 1
ATOM 699 C C . TRP A 1 89 ? 15.937 -22.823 9.637 1.00 44.88 89 TRP A C 1
ATOM 701 O O . TRP A 1 89 ? 16.031 -23.635 10.557 1.00 44.88 89 TRP A O 1
ATOM 711 N N . LYS A 1 90 ? 16.956 -22.031 9.292 1.00 40.69 90 LYS A N 1
ATOM 712 C CA . LYS A 1 90 ? 18.181 -21.914 10.090 1.00 40.69 90 LYS A CA 1
ATOM 713 C C . LYS A 1 90 ? 18.287 -20.485 10.598 1.00 40.69 90 LYS A C 1
ATOM 715 O O . LYS A 1 90 ? 18.584 -19.565 9.841 1.00 40.69 90 LYS A O 1
ATOM 720 N N . VAL A 1 91 ? 17.996 -20.306 11.881 1.00 49.22 91 VAL A N 1
ATOM 721 C CA . VAL A 1 91 ? 18.184 -19.037 12.583 1.00 49.22 91 VAL A CA 1
ATOM 722 C C . VAL A 1 91 ? 19.584 -19.037 13.179 1.00 49.22 91 VAL A C 1
ATOM 724 O O . VAL A 1 91 ? 19.838 -19.706 14.176 1.00 49.22 91 VAL A O 1
ATOM 727 N N . ASN A 1 92 ? 20.498 -18.284 12.569 1.00 47.34 92 ASN A N 1
ATOM 728 C CA . ASN A 1 92 ? 21.736 -17.908 13.241 1.00 47.34 92 ASN A CA 1
ATOM 729 C C . ASN A 1 92 ? 21.442 -16.649 14.065 1.00 47.34 92 ASN A C 1
ATOM 731 O O . ASN A 1 92 ? 21.150 -15.592 13.510 1.00 47.34 92 ASN A O 1
ATOM 735 N N . CYS A 1 93 ? 21.423 -16.818 15.389 1.00 45.62 93 CYS A N 1
ATOM 736 C CA . CYS A 1 93 ? 21.277 -15.742 16.363 1.00 45.62 93 CYS A CA 1
ATOM 737 C C . CYS A 1 93 ? 22.655 -15.396 16.929 1.00 45.62 93 CYS A C 1
ATOM 739 O O . CYS A 1 93 ? 23.236 -16.172 17.690 1.00 45.62 93 CYS A O 1
ATOM 741 N N . ASP A 1 94 ? 23.149 -14.213 16.593 1.00 51.44 94 ASP A N 1
ATOM 742 C CA . ASP A 1 94 ? 24.506 -13.769 16.928 1.00 51.44 94 ASP A CA 1
ATOM 743 C C . ASP A 1 94 ? 24.661 -13.436 18.427 1.00 51.44 94 ASP A C 1
ATOM 745 O O . ASP A 1 94 ? 25.771 -13.314 18.938 1.00 51.44 94 ASP A O 1
ATOM 749 N N . SER A 1 95 ? 23.546 -13.308 19.157 1.00 48.12 95 SER A N 1
ATOM 750 C CA . SER A 1 95 ? 23.503 -12.819 20.547 1.00 48.12 95 SER A CA 1
ATOM 751 C C . SER A 1 95 ? 22.978 -13.840 21.564 1.00 48.12 95 SER A C 1
ATOM 753 O O . SER A 1 95 ? 22.922 -13.551 22.756 1.00 48.12 95 SER A O 1
ATOM 755 N N . CYS A 1 96 ? 22.617 -15.054 21.141 1.00 51.16 96 CYS A N 1
ATOM 756 C CA . CYS A 1 96 ? 21.965 -16.033 22.019 1.00 51.16 96 CYS A CA 1
ATOM 757 C C . CYS A 1 96 ? 22.932 -16.786 22.967 1.00 51.16 96 CYS A C 1
ATOM 759 O O . CYS A 1 96 ? 22.489 -17.601 23.772 1.00 51.16 96 CYS A O 1
ATOM 761 N N . ARG A 1 97 ? 24.249 -16.527 22.913 1.00 46.19 97 ARG A N 1
ATOM 762 C CA . ARG A 1 97 ? 25.271 -17.255 23.699 1.00 46.19 97 ARG A CA 1
ATOM 763 C C . ARG A 1 97 ? 25.590 -16.682 25.088 1.00 46.19 97 ARG A C 1
ATOM 765 O O . ARG A 1 97 ? 26.403 -17.276 25.787 1.00 46.19 97 ARG A O 1
ATOM 772 N N . VAL A 1 98 ? 24.978 -15.573 25.515 1.00 42.75 98 VAL A N 1
ATOM 773 C CA . VAL A 1 98 ? 25.398 -14.878 26.756 1.00 42.75 98 VAL A CA 1
ATOM 774 C C . VAL A 1 98 ? 24.632 -15.320 28.017 1.00 42.75 98 VAL A C 1
ATOM 776 O O . VAL A 1 98 ? 25.080 -15.051 29.127 1.00 42.75 98 VAL A O 1
ATOM 779 N N . HIS A 1 99 ? 23.543 -16.088 27.907 1.00 40.53 99 HIS A N 1
ATOM 780 C CA . HIS A 1 99 ? 22.817 -16.585 29.087 1.00 40.53 99 HIS A CA 1
ATOM 781 C C . HIS A 1 99 ? 22.781 -18.110 29.151 1.00 40.53 99 HIS A C 1
ATOM 783 O O . HIS A 1 99 ? 21.773 -18.753 28.868 1.00 40.53 99 HIS A O 1
ATOM 789 N N . GLY A 1 100 ? 23.906 -18.691 29.566 1.00 38.50 100 GLY A N 1
ATOM 790 C CA . GLY A 1 100 ? 23.941 -20.064 30.048 1.00 38.50 100 GLY A CA 1
ATOM 791 C C . GLY A 1 100 ? 23.183 -20.201 31.370 1.00 38.50 100 GLY A C 1
ATOM 792 O O . GLY A 1 100 ? 23.531 -19.558 32.357 1.00 38.50 100 GLY A O 1
ATOM 793 N N . ARG A 1 101 ? 22.172 -21.072 31.395 1.00 33.28 101 ARG A N 1
ATOM 794 C CA . ARG A 1 101 ? 21.991 -22.071 32.457 1.00 33.28 101 ARG A CA 1
ATOM 795 C C . ARG A 1 101 ? 21.084 -23.187 31.956 1.00 33.28 101 ARG A C 1
ATOM 797 O O . ARG A 1 101 ? 19.927 -22.984 31.603 1.00 33.28 101 ARG A O 1
ATOM 804 N N . GLU A 1 102 ? 21.691 -24.355 31.933 1.00 40.22 102 GLU A N 1
ATOM 805 C CA . GLU A 1 102 ? 21.125 -25.673 31.733 1.00 40.22 102 GLU A CA 1
ATOM 806 C C . GLU A 1 102 ? 20.106 -25.957 32.848 1.00 40.22 102 GLU A C 1
ATOM 808 O O . GLU A 1 102 ? 20.467 -25.998 34.023 1.00 40.22 102 GLU A O 1
ATOM 813 N N . GLN A 1 103 ? 18.826 -26.102 32.497 1.00 33.31 103 GLN A N 1
ATOM 814 C CA . GLN A 1 103 ? 17.848 -26.811 33.320 1.00 33.31 103 GLN A CA 1
ATOM 815 C C . GLN A 1 103 ? 16.936 -27.635 32.417 1.00 33.31 103 GLN A C 1
ATOM 817 O O . GLN A 1 103 ? 16.205 -27.114 31.574 1.00 33.31 103 GLN A O 1
ATOM 822 N N . ALA A 1 104 ? 17.025 -28.947 32.604 1.00 36.25 104 ALA A N 1
ATOM 823 C CA . ALA A 1 104 ? 16.080 -29.920 32.104 1.00 36.25 104 ALA A CA 1
ATOM 824 C C . ALA A 1 104 ? 14.714 -29.724 32.788 1.00 36.25 104 ALA A C 1
ATOM 826 O O . ALA A 1 104 ? 14.648 -29.589 34.008 1.00 36.25 104 ALA A O 1
ATOM 827 N N . GLY A 1 105 ? 13.631 -29.782 32.007 1.00 34.75 105 GLY A N 1
ATOM 828 C CA . GLY A 1 105 ? 12.278 -30.025 32.512 1.00 34.75 105 GLY A CA 1
ATOM 829 C C . GLY A 1 105 ? 11.282 -28.861 32.402 1.00 34.75 105 GLY A C 1
ATOM 830 O O . GLY A 1 105 ? 11.391 -27.862 33.098 1.00 34.75 105 GLY A O 1
ATOM 831 N N . ARG A 1 106 ? 10.222 -29.125 31.624 1.00 31.00 106 ARG A N 1
ATOM 832 C CA . ARG A 1 106 ? 8.896 -28.470 31.555 1.00 31.00 106 ARG A CA 1
ATOM 833 C C . ARG A 1 106 ? 8.731 -27.135 30.810 1.00 31.00 106 ARG A C 1
ATOM 835 O O . ARG A 1 106 ? 9.552 -26.231 30.836 1.00 31.00 106 ARG A O 1
ATOM 842 N N . GLN A 1 107 ? 7.586 -27.104 30.124 1.00 41.16 107 GLN A N 1
ATOM 843 C CA . GLN A 1 107 ? 7.024 -26.093 29.230 1.00 41.16 107 GLN A CA 1
ATOM 844 C C . GLN A 1 107 ? 7.108 -24.664 29.790 1.00 41.16 107 GLN A C 1
ATOM 846 O O . GLN A 1 107 ? 6.684 -24.403 30.911 1.00 41.16 107 GLN A O 1
ATOM 851 N N . GLY A 1 108 ? 7.590 -23.732 28.967 1.00 29.92 108 GLY A N 1
ATOM 852 C CA . GLY A 1 108 ? 7.571 -22.300 29.257 1.00 29.92 108 GLY A CA 1
ATOM 853 C C . GLY A 1 108 ? 8.338 -21.516 28.196 1.00 29.92 108 GLY A C 1
ATOM 854 O O . GLY A 1 108 ? 9.555 -21.637 28.085 1.00 29.92 108 GLY A O 1
A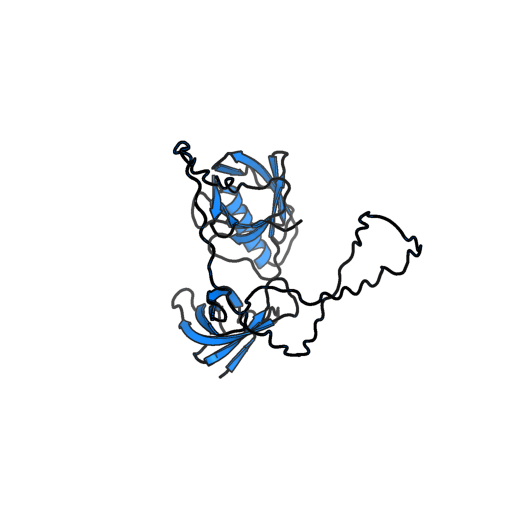TOM 855 N N . ALA A 1 109 ? 7.614 -20.741 27.390 1.00 38.38 109 ALA A N 1
ATOM 856 C CA . ALA A 1 109 ? 8.158 -19.912 26.323 1.00 38.38 109 ALA A CA 1
ATOM 857 C C . ALA A 1 109 ? 9.210 -18.917 26.848 1.00 38.38 109 ALA A C 1
ATOM 859 O O . ALA A 1 109 ? 8.948 -18.151 27.774 1.00 38.38 109 ALA A O 1
ATOM 860 N N . LYS A 1 110 ? 10.385 -18.883 26.210 1.00 34.38 110 LYS A N 1
ATOM 861 C CA . LYS A 1 110 ? 11.319 -17.754 26.300 1.00 34.38 110 LYS A CA 1
ATOM 862 C C . LYS A 1 110 ? 11.540 -17.204 24.896 1.00 34.38 110 LYS A C 1
ATOM 864 O O . LYS A 1 110 ? 12.079 -17.882 24.026 1.00 34.38 110 LYS A O 1
ATOM 869 N N . THR A 1 111 ? 11.068 -15.984 24.678 1.00 31.14 111 THR A N 1
ATOM 870 C CA . THR A 1 111 ? 11.148 -15.242 23.420 1.00 31.14 111 THR A CA 1
ATOM 871 C C . THR A 1 111 ? 12.561 -14.689 23.217 1.00 31.14 111 THR A C 1
ATOM 873 O O . THR A 1 111 ? 13.053 -13.893 24.012 1.00 31.14 111 THR A O 1
ATOM 876 N N . CYS A 1 112 ? 13.226 -15.092 22.131 1.00 31.72 112 CYS A N 1
ATOM 877 C CA . CYS A 1 112 ? 14.430 -14.415 21.647 1.00 31.72 112 CYS A CA 1
ATOM 878 C C . CYS A 1 112 ? 14.024 -13.273 20.710 1.00 31.72 112 CYS A C 1
ATOM 880 O O . CYS A 1 112 ? 13.563 -13.496 19.592 1.00 31.72 112 CYS A O 1
ATOM 882 N N . ARG A 1 113 ? 14.205 -12.035 21.172 1.00 44.94 113 ARG A N 1
ATOM 883 C CA . ARG A 1 113 ? 14.130 -10.814 20.364 1.00 44.94 113 ARG A CA 1
ATOM 884 C C . ARG A 1 113 ? 15.508 -10.646 19.722 1.00 44.94 113 ARG A C 1
ATOM 886 O O . ARG A 1 113 ? 16.435 -10.379 20.464 1.00 44.94 113 ARG A O 1
ATOM 893 N N . HIS A 1 114 ? 15.664 -10.901 18.418 1.00 35.91 114 HIS A N 1
ATOM 894 C CA . HIS A 1 114 ? 16.557 -10.199 17.469 1.00 35.91 114 HIS A CA 1
ATOM 895 C C . HIS A 1 114 ? 16.669 -10.937 16.116 1.00 35.91 114 HIS A C 1
ATOM 897 O O . HIS A 1 114 ? 16.410 -12.129 15.986 1.00 35.91 114 HIS A O 1
ATOM 903 N N . ARG A 1 115 ? 16.973 -10.141 15.085 1.00 41.84 115 ARG A N 1
ATOM 904 C CA . ARG A 1 115 ? 16.745 -10.348 13.647 1.00 41.84 115 ARG A CA 1
ATOM 905 C C . ARG A 1 115 ? 17.712 -11.371 13.032 1.00 41.84 115 ARG A C 1
ATOM 907 O O . ARG A 1 115 ? 18.886 -11.074 12.867 1.00 41.84 115 ARG A O 1
ATOM 914 N N . ALA A 1 116 ? 17.199 -12.529 12.621 1.00 32.78 116 ALA A N 1
ATOM 915 C CA . ALA A 1 116 ? 17.962 -13.538 11.885 1.00 32.78 116 ALA A CA 1
ATOM 916 C C . ALA A 1 116 ? 18.176 -13.134 10.412 1.00 32.78 116 ALA A C 1
ATOM 918 O O . ALA A 1 116 ? 17.221 -12.790 9.708 1.00 32.78 116 ALA A O 1
ATOM 919 N N . HIS A 1 117 ? 19.416 -13.210 9.926 1.00 35.47 117 HIS A N 1
ATOM 920 C CA . HIS A 1 117 ? 19.742 -13.080 8.503 1.00 35.47 117 HIS A CA 1
ATOM 921 C C . HIS A 1 117 ? 19.484 -14.410 7.766 1.00 35.47 117 HIS A C 1
ATOM 923 O O . HIS A 1 117 ? 19.949 -15.464 8.194 1.00 35.47 117 HIS A O 1
ATOM 929 N N . ARG A 1 118 ? 18.716 -14.364 6.663 1.00 39.88 118 ARG A N 1
ATOM 930 C CA . ARG A 1 118 ? 18.297 -15.536 5.868 1.00 39.88 118 ARG A CA 1
ATOM 931 C C . ARG A 1 118 ? 19.317 -15.868 4.774 1.00 39.88 118 ARG A C 1
ATOM 933 O O . ARG A 1 118 ? 19.582 -15.028 3.918 1.00 39.88 118 ARG A O 1
ATOM 940 N N . GLY A 1 119 ? 19.788 -17.111 4.744 1.00 32.84 119 GLY A N 1
ATOM 941 C CA . GLY A 1 119 ? 20.450 -17.728 3.593 1.00 32.84 119 GLY A CA 1
ATOM 942 C C . GLY A 1 119 ? 20.033 -19.195 3.507 1.00 32.84 119 GLY A C 1
ATOM 943 O O . GLY A 1 119 ? 20.125 -19.906 4.504 1.00 32.84 119 GLY A O 1
ATOM 944 N N . ALA A 1 120 ? 19.535 -19.636 2.352 1.00 35.50 120 ALA A N 1
ATOM 945 C CA . ALA A 1 120 ? 19.146 -21.024 2.107 1.00 35.50 120 ALA A CA 1
ATOM 946 C C . ALA A 1 120 ? 19.824 -21.520 0.823 1.00 35.50 120 ALA A C 1
ATOM 948 O O . ALA A 1 120 ? 19.675 -20.902 -0.230 1.00 35.50 120 ALA A O 1
ATOM 949 N N . GLY A 1 121 ? 20.587 -22.608 0.937 1.00 32.53 121 GLY A N 1
ATOM 950 C CA . GLY A 1 121 ? 21.086 -23.408 -0.183 1.00 32.53 121 GLY A CA 1
ATOM 951 C C . GLY A 1 121 ? 20.186 -24.627 -0.390 1.00 32.53 121 GLY A C 1
ATOM 952 O O . GLY A 1 121 ? 19.618 -25.141 0.572 1.00 32.53 121 GLY A O 1
ATOM 953 N N . LEU A 1 122 ? 20.035 -25.060 -1.641 1.00 35.06 122 LEU A N 1
ATOM 954 C CA . LEU A 1 122 ? 19.200 -26.189 -2.056 1.00 35.06 122 LEU A CA 1
ATOM 955 C C . LEU A 1 122 ? 20.096 -27.377 -2.428 1.00 35.06 122 LEU A C 1
ATOM 957 O O . LEU A 1 122 ? 20.883 -27.265 -3.362 1.00 35.06 122 LEU A O 1
ATOM 961 N N . GLU A 1 123 ? 19.930 -28.515 -1.751 1.00 35.12 123 GLU A N 1
ATOM 962 C CA . GLU A 1 123 ? 20.434 -29.816 -2.209 1.00 35.12 123 GLU A CA 1
ATOM 963 C C . GLU A 1 123 ? 19.252 -30.778 -2.376 1.00 35.12 123 GLU A C 1
ATOM 965 O O . GLU A 1 123 ? 18.363 -30.851 -1.528 1.00 35.12 123 GLU A O 1
ATOM 970 N N . ASN A 1 124 ? 19.223 -31.486 -3.503 1.00 30.48 124 ASN A N 1
ATOM 971 C CA . ASN A 1 124 ? 18.071 -32.238 -3.981 1.00 30.48 124 ASN A CA 1
ATOM 972 C C . ASN A 1 124 ? 18.259 -33.736 -3.700 1.00 30.48 124 ASN A C 1
ATOM 974 O O . ASN A 1 124 ? 19.197 -34.348 -4.213 1.00 30.48 124 ASN A O 1
ATOM 978 N N . ARG A 1 125 ? 17.364 -34.357 -2.923 1.00 31.92 125 ARG A N 1
ATOM 979 C CA . ARG A 1 125 ? 17.322 -35.821 -2.784 1.00 31.92 125 ARG A CA 1
ATOM 980 C C . ARG A 1 125 ? 15.879 -36.314 -2.912 1.00 31.92 125 ARG A C 1
ATOM 982 O O . ARG A 1 125 ? 15.069 -36.112 -2.014 1.00 31.92 125 ARG A O 1
ATOM 989 N N . ARG A 1 126 ? 15.574 -36.952 -4.048 1.00 38.22 126 ARG A N 1
ATOM 990 C CA . ARG A 1 126 ? 14.281 -37.595 -4.333 1.00 38.22 126 ARG A CA 1
ATOM 991 C C . ARG A 1 126 ? 14.074 -38.799 -3.413 1.00 38.22 126 ARG A C 1
ATOM 993 O O . ARG A 1 126 ? 14.978 -39.623 -3.275 1.00 38.22 126 ARG A O 1
ATOM 1000 N N . ARG A 1 127 ? 12.872 -38.939 -2.856 1.00 34.03 127 ARG A N 1
ATOM 1001 C CA . ARG A 1 127 ? 12.319 -40.228 -2.425 1.00 34.03 127 ARG A CA 1
ATOM 1002 C C . ARG A 1 127 ? 10.884 -40.332 -2.925 1.00 34.03 127 ARG A C 1
ATOM 1004 O O . ARG A 1 127 ? 10.057 -39.488 -2.601 1.00 34.03 127 ARG A O 1
ATOM 1011 N N . GLU A 1 128 ? 10.651 -41.345 -3.747 1.00 36.28 128 GLU A N 1
ATOM 1012 C CA . GLU A 1 128 ? 9.338 -41.800 -4.196 1.00 36.28 128 GLU A CA 1
ATOM 1013 C C . GLU A 1 128 ? 8.614 -42.476 -3.022 1.00 36.28 128 GLU A C 1
ATOM 1015 O O . GLU A 1 128 ? 9.237 -43.210 -2.249 1.00 36.28 128 GLU A O 1
ATOM 1020 N N . ALA A 1 129 ? 7.315 -42.212 -2.876 1.00 31.48 129 ALA A N 1
ATOM 1021 C CA . ALA A 1 129 ? 6.435 -42.911 -1.943 1.00 31.48 129 ALA A CA 1
ATOM 1022 C C . ALA A 1 129 ? 5.532 -43.884 -2.730 1.00 31.48 129 ALA A C 1
ATOM 1024 O O . ALA A 1 129 ? 5.083 -43.512 -3.818 1.00 31.48 129 ALA A O 1
ATOM 1025 N N . PRO A 1 130 ? 5.267 -45.110 -2.235 1.00 31.38 130 PRO A N 1
ATOM 1026 C CA . PRO A 1 130 ? 4.516 -46.116 -2.977 1.00 31.38 130 PRO A CA 1
ATOM 1027 C C . PRO A 1 130 ? 2.996 -45.994 -2.791 1.00 31.38 130 PRO A C 1
ATOM 1029 O O . PRO A 1 130 ? 2.506 -45.486 -1.785 1.00 31.38 130 PRO A O 1
ATOM 1032 N N . LEU A 1 131 ? 2.286 -46.510 -3.796 1.00 33.09 131 LEU A N 1
ATOM 1033 C CA . LEU A 1 131 ? 0.831 -46.604 -3.936 1.00 33.09 131 LEU A CA 1
ATOM 1034 C C . LEU A 1 131 ? 0.181 -47.483 -2.852 1.00 33.09 131 LEU A C 1
ATOM 1036 O O . LEU A 1 131 ? 0.759 -48.472 -2.406 1.00 33.09 131 LEU A O 1
ATOM 1040 N N . GLN A 1 132 ? -1.044 -47.119 -2.474 1.00 31.47 132 GLN A N 1
ATOM 1041 C CA . GLN A 1 132 ? -1.844 -47.737 -1.418 1.00 31.47 132 GLN A CA 1
ATOM 1042 C C . GLN A 1 132 ? -2.972 -48.583 -2.038 1.00 31.47 132 GLN A C 1
ATOM 1044 O O . GLN A 1 132 ? -3.713 -48.093 -2.889 1.00 31.47 132 GLN A O 1
ATOM 1049 N N . GLU A 1 133 ? -3.086 -49.847 -1.624 1.00 35.28 133 GLU A N 1
ATOM 1050 C CA . GLU A 1 133 ? -4.144 -50.778 -2.043 1.00 35.28 133 GLU A CA 1
ATOM 1051 C C . GLU A 1 133 ? -5.402 -50.671 -1.158 1.00 35.28 133 GLU A C 1
ATOM 1053 O O . GLU A 1 133 ? -5.339 -50.338 0.027 1.00 35.28 133 GLU A O 1
ATOM 1058 N N . VAL A 1 134 ? -6.553 -50.965 -1.769 1.00 48.69 134 VAL A N 1
ATOM 1059 C CA . VAL A 1 134 ? -7.922 -50.922 -1.219 1.00 48.69 134 VAL A CA 1
ATOM 1060 C C . VAL A 1 134 ? -8.320 -52.290 -0.640 1.00 48.69 134 VAL A C 1
ATOM 1062 O O . VAL A 1 134 ? -8.056 -53.294 -1.302 1.00 48.69 134 VAL A O 1
ATOM 1065 N N . PRO A 1 135 ? -9.022 -52.385 0.508 1.00 38.62 135 PRO A N 1
ATOM 1066 C CA . PRO A 1 135 ? -9.592 -53.650 0.961 1.00 38.62 135 PRO A CA 1
ATOM 1067 C C . PRO A 1 135 ? -11.080 -53.792 0.598 1.00 38.62 135 PRO A C 1
ATOM 1069 O O . PRO A 1 135 ? -11.860 -52.845 0.696 1.00 38.62 135 PRO A O 1
ATOM 1072 N N . GLY A 1 136 ? -11.445 -55.010 0.185 1.00 33.34 136 GLY A N 1
ATOM 1073 C CA . GLY A 1 136 ? -12.794 -55.439 -0.181 1.00 33.34 136 GLY A CA 1
ATOM 1074 C C . GLY A 1 136 ? -13.662 -55.916 0.990 1.00 33.34 136 GLY A C 1
ATOM 1075 O O . GLY A 1 136 ? -13.183 -56.243 2.076 1.00 33.34 136 GLY A O 1
ATOM 1076 N N . GLU A 1 137 ? -14.963 -55.933 0.714 1.00 38.03 137 GLU A N 1
ATOM 1077 C CA . GLU A 1 137 ? -16.094 -56.261 1.587 1.00 38.03 137 GLU A CA 1
ATOM 1078 C C . GLU A 1 137 ? -16.223 -57.758 1.931 1.00 38.03 137 GLU A C 1
ATOM 1080 O O . GLU A 1 137 ? -15.852 -58.616 1.133 1.00 38.03 137 GLU A O 1
ATOM 1085 N N . SER A 1 138 ? -16.866 -58.072 3.067 1.00 32.66 138 SER A N 1
ATOM 1086 C CA . SER A 1 138 ? -18.019 -59.002 3.160 1.00 32.66 138 SER A CA 1
ATOM 1087 C C . SER A 1 138 ? -18.320 -59.376 4.619 1.00 32.66 138 SER A C 1
ATOM 1089 O O . SER A 1 138 ? -17.415 -59.740 5.369 1.00 32.66 138 SER A O 1
ATOM 1091 N N . GLY A 1 139 ? -19.598 -59.347 5.025 1.00 33.31 139 GLY A N 1
ATOM 1092 C CA . GLY A 1 139 ? -20.007 -59.927 6.313 1.00 33.31 139 GLY A CA 1
ATOM 1093 C C . GLY A 1 139 ? -21.354 -59.482 6.883 1.00 33.31 139 GLY A C 1
ATOM 1094 O O . GLY A 1 139 ? -21.420 -58.995 8.005 1.00 33.31 139 GLY A O 1
ATOM 1095 N N . MET A 1 140 ? -22.426 -59.669 6.120 1.00 41.25 140 MET A N 1
ATOM 1096 C CA . MET A 1 140 ? -23.832 -59.423 6.466 1.00 41.25 140 MET A CA 1
ATOM 1097 C C . MET A 1 140 ? -24.316 -60.237 7.686 1.00 41.25 140 MET A C 1
ATOM 1099 O O . MET A 1 140 ? -24.286 -61.465 7.631 1.00 41.25 140 MET A O 1
ATOM 1103 N N . LYS A 1 141 ? -24.849 -59.585 8.737 1.00 36.03 141 LYS A N 1
ATOM 1104 C CA . LYS A 1 141 ? -25.803 -60.190 9.696 1.00 36.03 141 LYS A CA 1
ATOM 1105 C C . LYS A 1 141 ? -26.846 -59.171 10.173 1.00 36.03 141 LYS A C 1
ATOM 1107 O O . LYS A 1 141 ? -26.517 -58.093 10.652 1.00 36.03 141 LYS A O 1
ATOM 1112 N N . GLN A 1 142 ? -28.106 -59.559 9.988 1.00 43.12 142 GLN A N 1
ATOM 1113 C CA . GLN A 1 142 ? -29.347 -58.859 10.321 1.00 43.12 142 GLN A CA 1
ATOM 1114 C C . GLN A 1 142 ? -29.449 -58.518 11.809 1.00 43.12 142 GLN A C 1
ATOM 1116 O O . GLN A 1 142 ? -29.179 -59.393 12.616 1.00 43.12 142 GLN A O 1
ATOM 1121 N N . PHE A 1 143 ? -29.978 -57.337 12.141 1.00 40.97 143 PHE A N 1
ATOM 1122 C CA . PHE A 1 143 ? -30.995 -57.144 13.185 1.00 40.97 143 PHE A CA 1
ATOM 1123 C C . PHE A 1 143 ? -31.749 -55.837 12.900 1.00 40.97 143 PHE A C 1
ATOM 1125 O O . PHE A 1 143 ? -31.154 -54.774 12.752 1.00 40.97 143 PHE A O 1
ATOM 1132 N N . ALA A 1 144 ? -33.069 -55.944 12.765 1.00 45.19 144 ALA A N 1
ATOM 1133 C CA . ALA A 1 144 ? -33.983 -54.823 12.610 1.00 45.19 144 ALA A CA 1
ATOM 1134 C C . ALA A 1 144 ? -34.207 -54.126 13.959 1.00 45.19 144 ALA A C 1
ATOM 1136 O O . ALA A 1 144 ? -34.387 -54.820 14.955 1.00 45.19 144 ALA A O 1
ATOM 1137 N N . LEU A 1 145 ? -34.292 -52.791 13.976 1.00 39.09 145 LEU A N 1
ATOM 1138 C CA . LEU A 1 145 ? -35.220 -52.050 14.838 1.00 39.09 145 LEU A CA 1
ATOM 1139 C C . LEU A 1 145 ? -35.380 -50.602 14.332 1.00 39.09 145 LEU A C 1
ATOM 1141 O O . LEU A 1 145 ? -34.407 -49.944 13.974 1.00 39.09 145 LEU A O 1
ATOM 1145 N N . LEU A 1 146 ? -36.630 -50.132 14.287 1.00 49.72 146 LEU A N 1
ATOM 1146 C CA . LEU A 1 146 ? -37.038 -48.796 13.853 1.00 49.72 146 LEU A CA 1
ATOM 1147 C C . LEU A 1 146 ? -36.424 -47.692 14.728 1.00 49.72 146 LEU A C 1
ATOM 1149 O O . LEU A 1 146 ? -36.469 -47.788 15.954 1.00 49.72 146 LEU A O 1
ATOM 1153 N N . SER A 1 147 ? -35.977 -46.587 14.123 1.00 43.34 147 SER A N 1
ATOM 1154 C CA . SER A 1 147 ? -35.873 -45.300 14.821 1.00 43.34 147 SER A CA 1
ATOM 1155 C C . SER A 1 147 ? -35.998 -44.097 13.885 1.00 43.34 147 SER A C 1
ATOM 1157 O O . SER A 1 147 ? -35.455 -44.069 12.786 1.00 43.34 147 SER A O 1
ATOM 1159 N N . LEU A 1 148 ? -36.792 -43.148 14.382 1.00 44.91 148 LEU A N 1
ATOM 1160 C CA . LEU A 1 148 ? -37.162 -41.824 13.894 1.00 44.91 148 LEU A CA 1
ATOM 1161 C C . LEU A 1 148 ? -36.198 -41.156 12.899 1.00 44.91 148 LEU A C 1
ATOM 1163 O O . LEU A 1 148 ? -35.013 -40.980 13.172 1.00 44.91 148 LEU A O 1
ATOM 1167 N N . ILE A 1 149 ? -36.772 -40.647 11.805 1.00 53.78 149 ILE A N 1
ATOM 1168 C CA . ILE A 1 149 ? -36.152 -39.653 10.924 1.00 53.78 149 ILE A CA 1
ATOM 1169 C C . ILE A 1 149 ? -35.994 -38.360 11.736 1.00 53.78 149 ILE A C 1
ATOM 1171 O O . ILE A 1 149 ? -36.906 -37.539 11.826 1.00 53.78 149 ILE A O 1
ATOM 1175 N N . GLY A 1 150 ? -34.842 -38.216 12.387 1.00 44.03 150 GLY A N 1
ATOM 1176 C CA . GLY A 1 150 ? -34.388 -36.957 12.956 1.00 44.03 150 GLY A CA 1
ATOM 1177 C C . GLY A 1 150 ? -34.069 -35.989 11.823 1.00 44.03 150 GLY A C 1
ATOM 1178 O O . GLY A 1 150 ? -33.222 -36.276 10.978 1.00 44.03 150 GLY A O 1
ATOM 1179 N N . GLY A 1 151 ? -34.763 -34.851 11.795 1.00 53.78 151 GLY A N 1
ATOM 1180 C CA . GLY A 1 151 ? -34.431 -33.737 10.916 1.00 53.78 151 GLY A CA 1
ATOM 1181 C C . GLY A 1 151 ? -33.009 -33.266 11.207 1.00 53.78 151 GLY A C 1
ATOM 1182 O O . GLY A 1 151 ? -32.751 -32.654 12.242 1.00 53.78 151 GLY A O 1
ATOM 1183 N N . ALA A 1 152 ? -32.086 -33.583 10.302 1.00 54.53 152 ALA A N 1
ATOM 1184 C CA . ALA A 1 152 ? -30.732 -33.066 10.332 1.00 54.53 152 ALA A CA 1
ATOM 1185 C C . ALA A 1 152 ? -30.789 -31.552 10.086 1.00 54.53 152 ALA A C 1
ATOM 1187 O O . ALA A 1 152 ? -31.044 -31.090 8.974 1.00 54.53 152 ALA A O 1
ATOM 1188 N N . LEU A 1 153 ? -30.589 -30.786 11.158 1.00 55.47 153 LEU A N 1
ATOM 1189 C CA . LEU A 1 153 ? -30.332 -29.355 11.109 1.00 55.47 153 LEU A CA 1
ATOM 1190 C C . LEU A 1 153 ? -29.108 -29.126 10.217 1.00 55.47 153 LEU A C 1
ATOM 1192 O O . LEU A 1 153 ? -28.003 -29.557 10.545 1.00 55.47 153 LEU A O 1
ATOM 1196 N N . LEU A 1 154 ? -29.304 -28.442 9.090 1.00 57.75 154 LEU A N 1
ATOM 1197 C CA . LEU A 1 154 ? -28.215 -27.839 8.333 1.00 57.75 154 LEU A CA 1
ATOM 1198 C C . LEU A 1 154 ? -27.600 -26.742 9.211 1.00 57.75 154 LEU A C 1
ATOM 1200 O O . LEU A 1 154 ? -28.020 -25.587 9.171 1.00 57.75 154 LEU A O 1
ATOM 1204 N N . ALA A 1 155 ? -26.625 -27.114 10.037 1.00 58.34 155 ALA A N 1
ATOM 1205 C CA . ALA A 1 155 ? -25.732 -26.173 10.692 1.00 58.34 155 ALA A CA 1
ATOM 1206 C C . ALA A 1 155 ? -24.827 -25.566 9.610 1.00 58.34 155 ALA A C 1
ATOM 1208 O O . ALA A 1 155 ? -23.731 -26.050 9.341 1.00 58.34 155 ALA A O 1
ATOM 1209 N N . GLY A 1 156 ? -25.328 -24.538 8.925 1.00 54.94 156 GLY A N 1
ATOM 1210 C CA . GLY A 1 156 ? -24.485 -23.683 8.104 1.00 54.94 156 GLY A CA 1
ATOM 1211 C C . GLY A 1 156 ? -23.483 -22.981 9.013 1.00 54.94 156 GLY A C 1
ATOM 1212 O O . GLY A 1 156 ? -23.883 -22.298 9.954 1.00 54.94 156 GLY A O 1
ATOM 1213 N N . CYS A 1 157 ? -22.188 -23.158 8.756 1.00 61.28 157 CYS A N 1
ATOM 1214 C CA . CYS A 1 157 ? -21.157 -22.341 9.380 1.00 61.28 157 CYS A CA 1
ATOM 1215 C C . CYS A 1 157 ? -21.418 -20.880 9.001 1.00 61.28 157 CYS A C 1
ATOM 1217 O O . CYS A 1 157 ? -21.237 -20.494 7.845 1.00 61.28 157 CYS A O 1
ATOM 1219 N N . THR A 1 158 ? -21.872 -20.068 9.953 1.00 54.12 158 THR A N 1
ATOM 1220 C CA . THR A 1 158 ? -21.887 -18.618 9.772 1.00 54.12 158 THR A CA 1
ATOM 1221 C C . THR A 1 158 ? -20.428 -18.187 9.850 1.00 54.12 158 THR A C 1
ATOM 1223 O O . THR A 1 158 ? -19.838 -18.225 10.926 1.00 54.12 158 THR A O 1
ATOM 1226 N N . ALA A 1 159 ? -19.797 -17.887 8.717 1.00 60.88 159 ALA A N 1
ATOM 1227 C CA . ALA A 1 159 ? -18.482 -17.259 8.750 1.00 60.88 159 ALA A CA 1
ATOM 1228 C C . ALA A 1 159 ? -18.641 -15.894 9.431 1.00 60.88 159 ALA A C 1
ATOM 1230 O O . ALA A 1 159 ? -19.502 -15.110 9.019 1.00 60.88 159 ALA A O 1
ATOM 1231 N N . ASP A 1 160 ? -17.864 -15.639 10.485 1.00 63.16 160 ASP A N 1
ATOM 1232 C CA . ASP A 1 160 ? -17.875 -14.342 11.155 1.00 63.16 160 ASP A CA 1
ATOM 1233 C C . ASP A 1 160 ? -17.558 -13.244 10.128 1.00 63.16 160 ASP A C 1
ATOM 1235 O O . ASP A 1 160 ? -16.634 -13.404 9.318 1.00 63.16 160 ASP A O 1
ATOM 1239 N N . PRO A 1 161 ? -18.324 -12.139 10.099 1.00 66.06 161 PRO A N 1
ATOM 1240 C CA . PRO A 1 161 ? -18.063 -11.064 9.162 1.00 66.06 161 PRO A CA 1
ATOM 1241 C C . PRO A 1 161 ? -16.677 -10.490 9.447 1.00 66.06 161 PRO A C 1
ATOM 1243 O O . PRO A 1 161 ? -16.402 -10.010 10.548 1.00 66.06 161 PRO A O 1
ATOM 1246 N N . LEU A 1 162 ? -15.801 -10.545 8.442 1.00 78.19 162 LEU A N 1
ATOM 1247 C CA . LEU A 1 162 ? -14.463 -9.981 8.534 1.00 78.19 162 LEU A CA 1
ATOM 1248 C C . LEU A 1 162 ? -14.588 -8.491 8.884 1.00 78.19 162 LEU A C 1
ATOM 1250 O O . LEU A 1 162 ? -15.226 -7.724 8.156 1.00 78.19 162 LEU A O 1
ATOM 1254 N N . SER A 1 163 ? -14.005 -8.091 10.009 1.00 86.88 163 SER A N 1
ATOM 1255 C CA . SER A 1 163 ? -14.107 -6.740 10.554 1.00 86.88 163 SER A CA 1
ATOM 1256 C C . SER A 1 163 ? -12.741 -6.059 10.617 1.00 86.88 163 SER A C 1
ATOM 1258 O O . SER A 1 163 ? -11.687 -6.699 10.562 1.00 86.88 163 SER A O 1
ATOM 1260 N N . ILE A 1 164 ? -12.748 -4.727 10.690 1.00 91.94 164 ILE A N 1
ATOM 1261 C CA . ILE A 1 164 ? -11.533 -3.963 10.980 1.00 91.94 164 ILE A CA 1
ATOM 1262 C C . ILE A 1 164 ? -11.058 -4.312 12.395 1.00 91.94 164 ILE A C 1
ATOM 1264 O O . ILE A 1 164 ? -11.821 -4.224 13.352 1.00 91.94 164 ILE A O 1
ATOM 1268 N N . GLN A 1 165 ? -9.776 -4.642 12.521 1.00 91.38 165 GLN A N 1
ATOM 1269 C CA . GLN A 1 165 ? -9.110 -4.930 13.783 1.00 91.38 165 GLN A CA 1
ATOM 1270 C C . GLN A 1 165 ? -8.485 -3.640 14.327 1.00 91.38 165 GLN A C 1
ATOM 1272 O O . GLN A 1 165 ? -7.513 -3.114 13.779 1.00 91.38 165 GLN A O 1
ATOM 1277 N N . GLN A 1 166 ? -9.073 -3.101 15.393 1.00 94.50 166 GLN A N 1
ATOM 1278 C CA . GLN A 1 166 ? -8.518 -1.951 16.110 1.00 94.50 166 GLN A CA 1
ATOM 1279 C C . GLN A 1 166 ? -7.236 -2.340 16.858 1.00 94.50 166 GLN A C 1
ATOM 1281 O O . GLN A 1 166 ? -7.035 -3.502 17.178 1.00 94.50 166 GLN A O 1
ATOM 1286 N N . ASP A 1 167 ? -6.358 -1.372 17.113 1.00 94.25 167 ASP A N 1
ATOM 1287 C CA . ASP A 1 167 ? -5.034 -1.546 17.736 1.00 94.25 167 ASP A CA 1
ATOM 1288 C C . ASP A 1 167 ? -4.039 -2.428 16.953 1.00 94.25 167 ASP A C 1
ATOM 1290 O O . ASP A 1 167 ? -2.922 -2.670 17.414 1.00 94.25 167 ASP A O 1
ATOM 1294 N N . HIS A 1 168 ? -4.375 -2.813 15.719 1.00 92.75 168 HIS A N 1
ATOM 1295 C CA . HIS A 1 168 ? -3.459 -3.472 14.789 1.00 92.75 168 HIS A CA 1
ATOM 1296 C C . HIS A 1 168 ? -2.896 -2.504 13.737 1.00 92.75 168 HIS A C 1
ATOM 1298 O O . HIS A 1 168 ? -3.509 -1.499 13.360 1.00 92.75 168 HIS A O 1
ATOM 1304 N N . SER A 1 169 ? -1.681 -2.796 13.268 1.00 93.88 169 SER A N 1
ATOM 1305 C CA . SER A 1 169 ? -1.016 -2.037 12.204 1.00 93.88 169 SER A CA 1
ATOM 1306 C C . SER A 1 169 ? -1.480 -2.531 10.840 1.00 93.88 169 SER A C 1
ATOM 1308 O O . SER A 1 169 ? -1.545 -3.727 10.582 1.00 93.88 169 SER A O 1
ATOM 1310 N N . TYR A 1 170 ? -1.771 -1.592 9.952 1.00 95.31 170 TYR A N 1
ATOM 1311 C CA . TYR A 1 170 ? -2.101 -1.827 8.559 1.00 95.31 170 TYR A CA 1
ATOM 1312 C C . TYR A 1 170 ? -1.044 -1.192 7.664 1.00 95.31 170 TYR A C 1
ATOM 1314 O O . TYR A 1 170 ? -0.674 -0.032 7.861 1.00 95.31 170 TYR A O 1
ATOM 1322 N N . VAL A 1 171 ? -0.593 -1.908 6.636 1.00 94.06 171 VAL A N 1
ATOM 1323 C CA . VAL A 1 171 ? 0.373 -1.413 5.645 1.00 94.06 171 VAL A CA 1
ATOM 1324 C C . VAL A 1 171 ? -0.350 -1.012 4.371 1.00 94.06 171 VAL A C 1
ATOM 1326 O O . VAL A 1 171 ? -1.091 -1.808 3.800 1.00 94.06 171 VAL A O 1
ATOM 1329 N N . THR A 1 172 ? -0.121 0.215 3.904 1.00 92.69 172 THR A N 1
ATOM 1330 C CA . THR A 1 172 ? -0.726 0.719 2.660 1.00 92.69 172 THR A CA 1
ATOM 1331 C C . THR A 1 172 ? 0.047 0.205 1.450 1.00 92.69 172 THR A C 1
ATOM 1333 O O . THR A 1 172 ? 1.270 0.308 1.424 1.00 92.69 172 THR A O 1
ATOM 1336 N N . GLU A 1 173 ? -0.650 -0.267 0.418 1.00 85.44 173 GLU A N 1
ATOM 1337 C CA . GLU A 1 173 ? -0.034 -0.612 -0.877 1.00 85.44 173 GLU A CA 1
ATOM 1338 C C . GLU A 1 173 ? -0.479 0.293 -2.023 1.00 85.44 173 GLU A C 1
ATOM 1340 O O . GLU A 1 173 ? 0.299 0.579 -2.935 1.00 85.44 173 GLU A O 1
ATOM 1345 N N . TRP A 1 174 ? -1.721 0.774 -1.967 1.00 89.94 174 TRP A N 1
ATOM 1346 C CA . TRP A 1 174 ? -2.303 1.604 -3.016 1.00 89.94 174 TRP A CA 1
ATOM 1347 C C . TRP A 1 174 ? -2.980 2.830 -2.427 1.00 89.94 174 TRP A C 1
ATOM 1349 O O . TRP A 1 174 ? -3.734 2.731 -1.458 1.00 89.94 174 TRP A O 1
ATOM 1359 N N . ILE A 1 175 ? -2.760 3.979 -3.068 1.00 93.25 175 ILE A N 1
ATOM 1360 C CA . ILE A 1 175 ? -3.475 5.225 -2.786 1.00 93.25 175 ILE A CA 1
ATOM 1361 C C . ILE A 1 175 ? -4.297 5.560 -4.032 1.00 93.25 175 ILE A C 1
ATOM 1363 O O . ILE A 1 175 ? -3.816 6.202 -4.974 1.00 93.25 175 ILE A O 1
ATOM 1367 N N . GLY A 1 176 ? -5.538 5.078 -4.058 1.00 92.00 176 GLY A N 1
ATOM 1368 C CA . GLY A 1 176 ? -6.397 5.179 -5.230 1.00 92.00 176 GLY A CA 1
ATOM 1369 C C . GLY A 1 176 ? -5.854 4.358 -6.401 1.00 92.00 176 GLY A C 1
ATOM 1370 O O . GLY A 1 176 ? -5.791 3.132 -6.333 1.00 92.00 176 GLY A O 1
ATOM 1371 N N . GLU A 1 177 ? -5.493 5.032 -7.493 1.00 83.00 177 GLU A N 1
ATOM 1372 C CA . GLU A 1 177 ? -5.042 4.395 -8.741 1.00 83.00 177 GLU A CA 1
ATOM 1373 C C . GLU A 1 177 ? -3.525 4.255 -8.871 1.00 83.00 177 GLU A C 1
ATOM 1375 O O . GLU A 1 177 ? -3.065 3.550 -9.764 1.00 83.00 177 GLU A O 1
ATOM 1380 N N . ARG A 1 178 ? -2.735 4.901 -8.000 1.00 82.75 178 ARG A N 1
ATOM 1381 C CA . ARG A 1 178 ? -1.267 4.822 -8.070 1.00 82.75 178 ARG A CA 1
ATOM 1382 C C . ARG A 1 178 ? -0.722 4.026 -6.879 1.00 82.75 178 ARG A C 1
ATOM 1384 O O . ARG A 1 178 ? -1.141 4.311 -5.744 1.00 82.75 178 ARG A O 1
ATOM 1391 N N . PRO A 1 179 ? 0.208 3.085 -7.116 1.00 84.56 179 PRO A N 1
ATOM 1392 C CA . PRO A 1 179 ? 0.885 2.367 -6.045 1.00 84.56 179 PRO A CA 1
ATOM 1393 C C . PRO A 1 179 ? 1.799 3.314 -5.258 1.00 84.56 179 PRO A C 1
ATOM 1395 O O . PRO A 1 179 ? 2.006 4.477 -5.636 1.00 84.56 179 PRO A O 1
ATOM 1398 N N . LEU A 1 180 ? 2.322 2.818 -4.142 1.00 85.88 180 LEU A N 1
ATOM 1399 C CA . LEU A 1 180 ? 3.376 3.504 -3.404 1.00 85.88 180 LEU A CA 1
ATOM 1400 C C . LEU A 1 180 ? 4.692 3.521 -4.194 1.00 85.88 180 LEU A C 1
ATOM 1402 O O . LEU A 1 180 ? 4.984 2.625 -4.980 1.00 85.88 180 LEU A O 1
ATOM 1406 N N . ILE A 1 181 ? 5.495 4.547 -3.933 1.00 79.81 181 ILE A N 1
ATOM 1407 C CA . ILE A 1 181 ? 6.901 4.626 -4.304 1.00 79.81 181 ILE A CA 1
ATOM 1408 C C . ILE A 1 181 ? 7.659 3.551 -3.526 1.00 79.81 181 ILE A C 1
ATOM 1410 O O . ILE A 1 181 ? 7.457 3.352 -2.325 1.00 79.81 181 ILE A O 1
ATOM 1414 N N . ASP A 1 182 ? 8.579 2.905 -4.221 1.00 67.75 182 ASP A N 1
ATOM 1415 C CA . ASP A 1 182 ? 9.495 1.911 -3.687 1.00 67.75 182 ASP A CA 1
ATOM 1416 C C . ASP A 1 182 ? 10.224 2.376 -2.409 1.00 67.75 182 ASP A C 1
ATOM 1418 O O . ASP A 1 182 ? 10.588 3.543 -2.263 1.00 67.75 182 ASP A O 1
ATOM 1422 N N . ASN A 1 183 ? 10.444 1.454 -1.461 1.00 68.31 183 ASN A N 1
ATOM 1423 C CA . ASN A 1 183 ? 10.988 1.723 -0.114 1.00 68.31 183 ASN A CA 1
ATOM 1424 C C . ASN A 1 183 ? 10.191 2.731 0.742 1.00 68.31 183 ASN A C 1
ATOM 1426 O O . ASN A 1 183 ? 10.621 3.061 1.849 1.00 68.31 183 ASN A O 1
ATOM 1430 N N . SER A 1 184 ? 9.025 3.199 0.294 1.00 78.94 184 SER A N 1
ATOM 1431 C CA . SER A 1 184 ? 8.119 3.983 1.125 1.00 78.94 184 SER A CA 1
ATOM 1432 C C . SER A 1 184 ? 7.174 3.049 1.873 1.00 78.94 184 SER A C 1
ATOM 1434 O O . SER A 1 184 ? 6.426 2.291 1.262 1.00 78.94 184 SER A O 1
ATOM 1436 N N . ARG A 1 185 ? 7.209 3.081 3.208 1.00 85.94 185 ARG A N 1
ATOM 1437 C CA . ARG A 1 185 ? 6.340 2.256 4.054 1.00 85.94 185 ARG A CA 1
ATOM 1438 C C . ARG A 1 185 ? 5.314 3.135 4.752 1.00 85.94 185 ARG A C 1
ATOM 1440 O O . ARG A 1 185 ? 5.645 3.808 5.728 1.00 85.94 185 ARG A O 1
ATOM 1447 N N . LEU A 1 186 ? 4.082 3.117 4.249 1.00 94.56 186 LEU A N 1
ATOM 1448 C CA . LEU A 1 186 ? 2.966 3.825 4.870 1.00 94.56 186 LEU A CA 1
ATOM 1449 C C . LEU A 1 186 ? 2.190 2.879 5.764 1.00 94.56 186 LEU A C 1
ATOM 1451 O O . LEU A 1 186 ? 1.892 1.748 5.375 1.00 94.56 186 LEU A O 1
ATOM 1455 N N . THR A 1 187 ? 1.840 3.371 6.943 1.00 95.88 187 THR A N 1
ATOM 1456 C CA . THR A 1 187 ? 1.066 2.617 7.918 1.00 95.88 187 THR A CA 1
ATOM 1457 C C . THR A 1 187 ? -0.123 3.396 8.435 1.00 95.88 187 THR A C 1
ATOM 1459 O O . THR A 1 187 ? -0.138 4.631 8.445 1.00 95.88 187 THR A O 1
ATOM 1462 N N . MET A 1 188 ? -1.100 2.638 8.909 1.00 97.62 188 MET A N 1
ATOM 1463 C CA . MET A 1 188 ? -2.251 3.120 9.645 1.00 97.62 188 MET A CA 1
ATOM 1464 C C . MET A 1 188 ? -2.534 2.158 10.793 1.00 97.62 188 MET A C 1
ATOM 1466 O O . MET A 1 188 ? -2.591 0.956 10.589 1.00 97.62 188 MET A O 1
ATOM 1470 N N . THR A 1 189 ? -2.770 2.694 11.975 1.00 97.75 1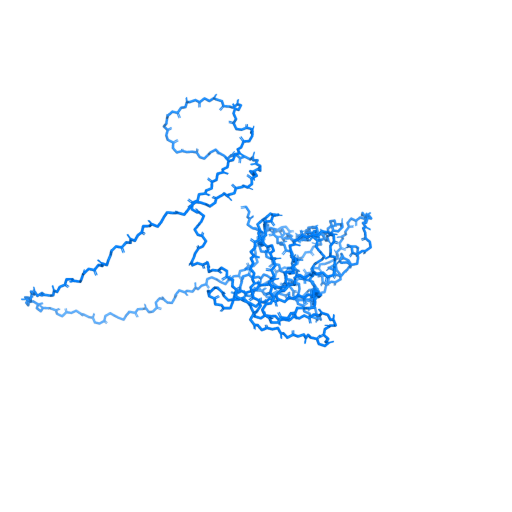89 THR A N 1
ATOM 1471 C CA . THR A 1 189 ? -3.323 1.981 13.120 1.00 97.75 189 THR A CA 1
ATOM 1472 C C . THR A 1 189 ? -4.571 2.725 13.549 1.00 97.75 189 THR A C 1
ATOM 1474 O O . THR A 1 189 ? -4.560 3.955 13.640 1.00 97.75 189 THR A O 1
ATOM 1477 N N . LEU A 1 190 ? -5.650 1.981 13.765 1.00 97.25 190 LEU A N 1
ATOM 1478 C CA . LEU A 1 190 ? -6.924 2.499 14.248 1.00 97.25 190 LEU A CA 1
ATOM 1479 C C . LEU A 1 190 ? -7.027 2.148 15.728 1.00 97.25 190 LEU A C 1
ATOM 1481 O O . LEU A 1 190 ? -7.375 1.023 16.064 1.00 97.25 190 LEU A O 1
ATOM 1485 N N . GLY A 1 191 ? -6.657 3.080 16.602 1.00 96.56 191 GLY A N 1
ATOM 1486 C CA . GLY A 1 191 ? -6.649 2.842 18.041 1.00 96.56 191 GLY A CA 1
ATOM 1487 C C . GLY A 1 191 ? -8.058 2.666 18.605 1.00 96.56 191 GLY A C 1
ATOM 1488 O O . GLY A 1 191 ? -8.993 3.326 18.137 1.00 96.56 191 GLY A O 1
ATOM 1489 N N . ALA A 1 192 ? -8.232 1.815 19.617 1.00 94.38 192 ALA A N 1
ATOM 1490 C CA . ALA A 1 192 ? -9.517 1.676 20.317 1.00 94.38 192 ALA A CA 1
ATOM 1491 C C . ALA A 1 192 ? -9.954 2.971 21.042 1.00 94.38 192 ALA A C 1
ATOM 1493 O O . ALA A 1 192 ? -11.124 3.146 21.373 1.00 94.38 192 ALA A O 1
ATOM 1494 N N . ASP A 1 193 ? -9.030 3.917 21.229 1.00 94.50 193 ASP A N 1
ATOM 1495 C CA . ASP A 1 193 ? -9.249 5.265 21.765 1.00 94.50 193 ASP A CA 1
ATOM 1496 C C . ASP A 1 193 ? -9.907 6.245 20.768 1.00 94.50 193 ASP A C 1
ATOM 1498 O O . ASP A 1 193 ? -10.081 7.424 21.079 1.00 94.50 193 ASP A O 1
ATOM 1502 N N . GLY A 1 194 ? -10.258 5.790 19.560 1.00 96.25 194 GLY A N 1
ATOM 1503 C CA . GLY A 1 194 ? -10.838 6.636 18.513 1.00 96.25 194 GLY A CA 1
ATOM 1504 C C . GLY A 1 194 ? -9.806 7.497 17.780 1.00 96.25 194 GLY A C 1
ATOM 1505 O O . GLY A 1 194 ? -10.167 8.439 17.066 1.00 96.25 194 GLY A O 1
ATOM 1506 N N . ARG A 1 195 ? -8.509 7.188 17.916 1.00 97.94 195 ARG A N 1
ATOM 1507 C CA . ARG A 1 195 ? -7.427 7.872 17.205 1.00 97.94 195 ARG A CA 1
ATOM 1508 C C . ARG A 1 195 ? -6.801 6.983 16.133 1.00 97.94 195 ARG A C 1
ATOM 1510 O O . ARG A 1 195 ? -6.302 5.896 16.394 1.00 97.94 195 ARG A O 1
ATOM 1517 N N . ALA A 1 196 ? -6.754 7.495 14.912 1.00 98.25 196 ALA A N 1
ATOM 1518 C CA . ALA A 1 196 ? -6.009 6.912 13.811 1.00 98.25 196 ALA A CA 1
ATOM 1519 C C . ALA A 1 196 ? -4.618 7.543 13.751 1.00 98.25 196 ALA A C 1
ATOM 1521 O O . ALA A 1 196 ? -4.481 8.760 13.904 1.00 98.25 196 ALA A O 1
ATOM 1522 N N . TYR A 1 197 ? -3.577 6.747 13.533 1.00 98.44 197 TYR A N 1
ATOM 1523 C CA . TYR A 1 197 ? -2.208 7.251 13.425 1.00 98.44 197 TYR A CA 1
ATOM 1524 C C . TYR A 1 197 ? -1.314 6.329 12.601 1.00 98.44 197 TYR A C 1
ATOM 1526 O O . TYR A 1 197 ? -1.629 5.167 12.3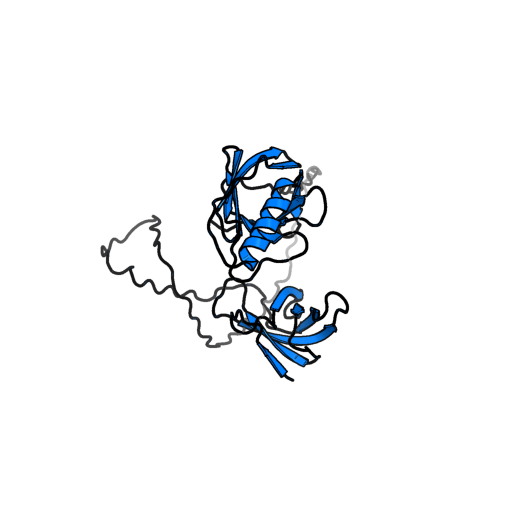78 1.00 98.44 197 TYR A O 1
ATOM 1534 N N . GLY A 1 198 ? -0.173 6.839 12.144 1.00 97.19 198 GLY A N 1
ATOM 1535 C CA . GLY A 1 198 ? 0.805 6.014 11.441 1.00 97.19 198 GLY A CA 1
ATOM 1536 C C . GLY A 1 198 ? 1.875 6.818 10.718 1.00 97.19 198 GLY A C 1
ATOM 1537 O O . GLY A 1 198 ? 2.158 7.969 11.061 1.00 97.19 198 GLY A O 1
ATOM 1538 N N . ASN A 1 199 ? 2.497 6.198 9.718 1.00 95.81 199 ASN A N 1
ATOM 1539 C CA . ASN A 1 199 ? 3.476 6.825 8.833 1.00 95.81 199 ASN A CA 1
ATOM 1540 C C . ASN A 1 199 ? 2.839 7.098 7.458 1.00 95.81 199 ASN A C 1
ATOM 1542 O O . ASN A 1 199 ? 2.255 6.199 6.865 1.00 95.81 199 ASN A O 1
ATOM 1546 N N . ALA A 1 200 ? 2.948 8.327 6.952 1.00 95.06 200 ALA A N 1
ATOM 1547 C CA . ALA A 1 200 ? 2.432 8.760 5.650 1.00 95.06 200 ALA A CA 1
ATOM 1548 C C . ALA A 1 200 ? 3.529 8.824 4.557 1.00 95.06 200 ALA A C 1
ATOM 1550 O O . ALA A 1 200 ? 3.329 9.399 3.489 1.00 95.06 200 ALA A O 1
ATOM 1551 N N . GLY A 1 201 ? 4.694 8.225 4.814 1.00 89.00 201 GLY A N 1
ATOM 1552 C CA . GLY A 1 201 ? 5.870 8.177 3.947 1.00 89.00 201 GLY A CA 1
ATOM 1553 C C . GLY A 1 201 ? 7.015 9.015 4.504 1.00 89.00 201 GLY A C 1
ATOM 1554 O O . GLY A 1 201 ? 8.028 8.470 4.939 1.00 89.00 201 GLY A O 1
ATOM 1555 N N . CYS A 1 202 ? 6.860 10.341 4.487 1.00 89.50 202 CYS A N 1
ATOM 1556 C CA . CYS A 1 202 ? 7.845 11.273 5.043 1.00 89.50 202 CYS A CA 1
ATOM 1557 C C . CYS A 1 202 ? 7.538 11.613 6.510 1.00 89.50 202 CYS A C 1
ATOM 1559 O O . CYS A 1 202 ? 8.422 11.587 7.372 1.00 89.50 202 CYS A O 1
ATOM 1561 N N . ASN A 1 203 ? 6.272 11.917 6.798 1.00 96.62 203 ASN A N 1
ATOM 1562 C CA . ASN A 1 203 ? 5.807 12.335 8.111 1.00 96.62 203 ASN A CA 1
ATOM 1563 C C . ASN A 1 203 ? 4.978 11.276 8.819 1.00 96.62 203 ASN A C 1
ATOM 1565 O O . ASN A 1 203 ? 4.319 10.441 8.202 1.00 96.62 203 ASN A O 1
ATOM 1569 N N . HIS A 1 204 ? 4.961 11.371 10.146 1.00 97.31 204 HIS A N 1
ATOM 1570 C CA . HIS A 1 204 ? 3.912 10.724 10.919 1.00 97.31 204 HIS A CA 1
ATOM 1571 C C . HIS A 1 204 ? 2.622 11.517 10.763 1.00 97.31 204 HIS A C 1
ATOM 1573 O O . HIS A 1 204 ? 2.659 12.748 10.683 1.00 97.31 204 HIS A O 1
ATOM 1579 N N . TRP A 1 205 ? 1.499 10.813 10.750 1.00 98.25 205 TRP A N 1
ATOM 1580 C CA . TRP A 1 205 ? 0.170 11.399 10.665 1.00 98.25 205 TRP A CA 1
ATOM 1581 C C . TRP A 1 205 ? -0.711 10.887 11.798 1.00 98.25 205 TRP A C 1
ATOM 1583 O O . TRP A 1 205 ? -0.442 9.838 12.388 1.00 98.25 205 TRP A O 1
ATOM 1593 N N . PHE A 1 206 ? -1.746 11.654 12.115 1.00 98.50 206 PHE A N 1
ATOM 1594 C CA . PHE A 1 206 ? -2.767 11.273 13.077 1.00 98.50 206 PHE A CA 1
ATOM 1595 C C . PHE A 1 206 ? -4.073 12.019 12.806 1.00 98.50 206 PHE A C 1
ATOM 1597 O O . PHE A 1 206 ? -4.058 13.135 12.291 1.00 98.50 206 PHE A O 1
ATOM 1604 N N . ALA A 1 207 ? -5.196 11.419 13.174 1.00 98.50 207 ALA A N 1
ATOM 1605 C CA . ALA A 1 207 ? -6.517 12.030 13.105 1.00 98.50 207 ALA A CA 1
ATOM 1606 C C . ALA A 1 207 ? -7.451 11.353 14.120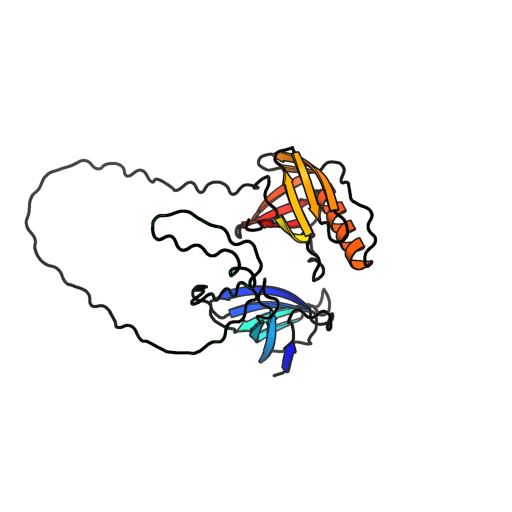 1.00 98.50 207 ALA A C 1
ATOM 1608 O O . ALA A 1 207 ? -7.282 10.162 14.380 1.00 98.50 207 ALA A O 1
ATOM 1609 N N . PRO A 1 208 ? -8.451 12.049 14.680 1.00 98.31 208 PRO A N 1
ATOM 1610 C CA . PRO A 1 208 ? -9.589 11.353 15.268 1.00 98.31 208 PRO A CA 1
ATOM 1611 C C . PRO A 1 208 ? -10.348 10.610 14.157 1.00 98.31 208 PRO A C 1
ATOM 1613 O O . PRO A 1 208 ? -10.404 11.092 13.021 1.00 98.31 208 PRO A O 1
ATOM 1616 N N . TYR A 1 209 ? -10.930 9.455 14.464 1.00 98.25 209 TYR A N 1
ATOM 1617 C CA . TYR A 1 209 ? -11.771 8.717 13.523 1.00 98.25 209 TYR A CA 1
ATOM 1618 C C . TYR A 1 209 ? -13.044 8.211 14.194 1.00 98.25 209 TYR A C 1
ATOM 1620 O O . TYR A 1 209 ? -13.110 8.040 15.410 1.00 98.25 209 TYR A O 1
ATOM 1628 N N . THR A 1 210 ? -14.065 7.973 13.383 1.00 97.31 210 THR A N 1
ATOM 1629 C CA . THR A 1 210 ? -15.298 7.311 13.805 1.00 97.31 210 THR A CA 1
ATOM 1630 C C . THR A 1 210 ? -15.502 6.095 12.925 1.00 97.31 210 THR A C 1
ATOM 1632 O O . THR A 1 210 ? -15.378 6.187 11.703 1.00 97.31 210 THR A O 1
ATOM 1635 N N . LEU A 1 211 ? -15.795 4.958 13.550 1.00 95.62 211 LEU A N 1
ATOM 1636 C CA . LEU A 1 211 ? -16.020 3.682 12.889 1.00 95.62 211 LEU A CA 1
ATOM 1637 C C . LEU A 1 211 ? -17.381 3.134 13.314 1.00 95.62 211 LEU A C 1
ATOM 1639 O O . LEU A 1 211 ? -17.647 2.999 14.502 1.00 95.62 211 LEU A O 1
ATOM 1643 N N . ASN A 1 212 ? -18.203 2.809 12.322 1.00 89.62 212 ASN A N 1
ATOM 1644 C CA . ASN A 1 212 ? -19.440 2.047 12.466 1.00 89.62 212 ASN A CA 1
ATOM 1645 C C . ASN A 1 212 ? -19.376 0.837 11.517 1.00 89.62 212 ASN A C 1
ATOM 1647 O O . ASN A 1 212 ? -18.485 0.768 10.662 1.00 89.62 212 ASN A O 1
ATOM 1651 N N . ASP A 1 213 ? -20.368 -0.051 11.586 1.00 83.69 213 ASP A N 1
ATOM 1652 C CA . ASP A 1 213 ? -20.411 -1.324 10.844 1.00 83.69 213 ASP A CA 1
ATOM 1653 C C . ASP A 1 213 ? -20.069 -1.215 9.348 1.00 83.69 213 ASP A C 1
ATOM 1655 O O . ASP A 1 213 ? -19.420 -2.097 8.800 1.00 83.69 213 ASP A O 1
ATOM 1659 N N . HIS A 1 214 ? -20.467 -0.124 8.681 1.00 84.62 214 HIS A N 1
ATOM 1660 C CA . HIS A 1 214 ? -20.241 0.066 7.239 1.00 84.62 214 HIS A CA 1
ATOM 1661 C C . HIS A 1 214 ? -19.613 1.417 6.873 1.00 84.62 214 HIS A C 1
ATOM 1663 O O . HIS A 1 214 ? -19.397 1.703 5.696 1.00 84.62 214 HIS A O 1
ATOM 1669 N N . SER A 1 215 ? -19.332 2.281 7.849 1.00 93.88 215 SER A N 1
ATOM 1670 C CA . SER A 1 215 ? -18.827 3.634 7.595 1.00 93.88 215 SER A CA 1
ATOM 1671 C C . SER A 1 215 ? -17.596 3.912 8.430 1.00 93.88 215 SER A C 1
ATOM 1673 O O . SER A 1 215 ? -17.556 3.569 9.609 1.00 93.88 215 SER A O 1
ATOM 1675 N N . ILE A 1 216 ? -16.628 4.597 7.838 1.00 97.12 216 ILE A N 1
ATOM 1676 C CA . ILE A 1 216 ? -15.489 5.141 8.568 1.00 97.12 216 ILE A CA 1
ATOM 1677 C C . ILE A 1 216 ? -15.235 6.553 8.068 1.00 97.12 216 ILE A C 1
ATOM 1679 O O . ILE A 1 216 ? -15.267 6.806 6.863 1.00 97.12 216 ILE A O 1
ATOM 1683 N N . SER A 1 217 ? -14.997 7.469 8.995 1.00 97.56 217 SER A N 1
ATOM 1684 C CA . SER A 1 217 ? -14.651 8.850 8.693 1.00 97.56 217 SER A CA 1
ATOM 1685 C C . SER A 1 217 ? -13.482 9.292 9.558 1.00 97.56 217 SER A C 1
ATOM 1687 O O . SER A 1 217 ? -13.297 8.824 10.682 1.00 97.56 217 SER A O 1
ATOM 1689 N N . PHE A 1 218 ? -12.680 10.202 9.017 1.00 98.12 218 PHE A N 1
ATOM 1690 C CA . PHE A 1 218 ? -11.557 10.806 9.720 1.00 98.12 218 PHE A CA 1
ATOM 1691 C C . PHE A 1 218 ? -11.843 12.291 9.899 1.00 98.12 218 PHE A C 1
ATOM 1693 O O . PHE A 1 218 ? -12.280 12.965 8.965 1.00 98.12 218 PHE A O 1
ATOM 1700 N N . GLY A 1 219 ? -11.598 12.804 11.101 1.00 97.38 219 GLY A N 1
ATOM 1701 C CA . GLY A 1 219 ? -11.635 14.236 11.360 1.00 97.38 219 GLY A CA 1
ATOM 1702 C C . GLY A 1 219 ? -10.391 14.950 10.815 1.00 97.38 219 GLY A C 1
ATOM 1703 O O . GLY A 1 219 ? -9.698 14.434 9.931 1.00 97.38 219 GLY A O 1
ATOM 1704 N N . PRO A 1 220 ? -10.071 16.148 11.336 1.00 97.44 220 PRO A N 1
ATOM 1705 C CA . PRO A 1 220 ? -8.911 16.911 10.891 1.00 97.44 220 PRO A CA 1
ATOM 1706 C C . PRO A 1 220 ? -7.615 16.100 10.998 1.00 97.44 220 PRO A C 1
ATOM 1708 O O . PRO A 1 220 ? -7.244 15.630 12.075 1.00 97.44 220 PRO A O 1
ATOM 1711 N N . VAL A 1 221 ? -6.919 15.949 9.870 1.00 98.00 221 VAL A N 1
ATOM 1712 C CA . VAL A 1 221 ? -5.687 15.160 9.795 1.00 98.00 221 VAL A CA 1
ATOM 1713 C C . VAL A 1 221 ? -4.481 16.043 10.108 1.00 98.00 221 VAL A C 1
ATOM 1715 O O . VAL A 1 221 ? -4.196 17.012 9.403 1.00 98.00 221 VAL A O 1
ATOM 1718 N N . GLY A 1 222 ? -3.752 15.684 11.161 1.00 96.81 222 GLY A N 1
ATOM 1719 C CA . GLY A 1 222 ? -2.471 16.268 11.533 1.00 96.81 222 GLY A CA 1
ATOM 1720 C C . GLY A 1 222 ? -1.294 15.464 10.983 1.00 96.81 222 GLY A C 1
ATOM 1721 O O . GLY A 1 222 ? -1.379 14.250 10.794 1.00 96.81 222 GLY A O 1
ATOM 1722 N N . LYS A 1 223 ? -0.165 16.141 10.749 1.00 97.56 223 LYS A N 1
ATOM 1723 C CA . LYS A 1 223 ? 1.106 15.507 10.382 1.00 97.56 223 LYS A CA 1
ATOM 1724 C C . LYS A 1 223 ? 2.308 16.254 10.946 1.00 97.56 223 LYS A C 1
ATOM 1726 O O . LYS A 1 223 ? 2.239 17.460 11.190 1.00 97.56 223 LYS A O 1
ATOM 1731 N N . THR A 1 224 ? 3.420 15.548 11.136 1.00 95.94 224 THR A N 1
ATOM 1732 C CA . THR A 1 224 ? 4.712 16.191 11.423 1.00 95.94 224 THR A CA 1
ATOM 1733 C C . THR A 1 224 ? 5.205 16.990 10.206 1.00 95.94 224 THR A C 1
ATOM 1735 O O . THR A 1 224 ? 4.621 16.911 9.127 1.00 95.94 224 THR A O 1
ATOM 1738 N N . ARG A 1 225 ? 6.272 17.786 10.366 1.00 94.06 225 ARG A N 1
ATOM 1739 C CA . ARG A 1 225 ? 6.840 18.633 9.296 1.00 94.06 225 ARG A CA 1
ATOM 1740 C C . ARG A 1 225 ? 8.322 18.342 9.038 1.00 94.06 225 ARG A C 1
ATOM 1742 O O . ARG A 1 225 ? 9.172 19.217 9.153 1.00 94.06 225 ARG A O 1
ATOM 1749 N N . LYS A 1 226 ? 8.631 17.090 8.720 1.00 92.69 226 LYS A N 1
ATOM 1750 C CA . LYS A 1 226 ? 9.914 16.654 8.164 1.00 92.69 226 LYS A CA 1
ATOM 1751 C C . LYS A 1 226 ? 9.959 17.001 6.679 1.00 92.69 226 LYS A C 1
ATOM 1753 O O . LYS A 1 226 ? 8.939 16.947 5.990 1.00 92.69 226 LYS A O 1
ATOM 1758 N N . MET A 1 227 ? 11.153 17.330 6.203 1.00 89.19 227 MET A N 1
ATOM 1759 C CA . MET A 1 227 ? 11.436 17.525 4.787 1.00 89.19 227 MET A CA 1
ATOM 1760 C C . MET A 1 227 ? 12.079 16.251 4.239 1.00 89.19 227 MET A C 1
ATOM 1762 O O . MET A 1 227 ? 13.029 15.737 4.826 1.00 89.19 227 MET A O 1
ATOM 1766 N N . CYS A 1 228 ? 11.550 15.739 3.133 1.00 89.12 228 CYS A N 1
ATOM 1767 C CA . CYS A 1 228 ? 12.071 14.562 2.440 1.00 89.12 228 CYS A CA 1
ATOM 1768 C C . CYS A 1 228 ? 12.191 14.863 0.942 1.00 89.12 228 CYS A C 1
ATOM 1770 O O . CYS A 1 228 ? 11.917 15.977 0.498 1.00 89.12 228 CYS A O 1
ATOM 1772 N N . ALA A 1 229 ? 12.570 13.862 0.148 1.00 89.62 229 ALA A N 1
ATOM 1773 C CA . ALA A 1 229 ? 12.559 13.986 -1.304 1.00 89.62 229 ALA A CA 1
ATOM 1774 C C . ALA A 1 229 ? 11.162 14.409 -1.824 1.00 89.62 229 ALA A C 1
ATOM 1776 O O . ALA A 1 229 ? 10.153 13.908 -1.308 1.00 89.62 229 ALA A O 1
ATOM 1777 N N . PRO A 1 230 ? 11.079 15.256 -2.871 1.00 87.19 230 PRO A N 1
ATOM 1778 C CA . PRO A 1 230 ? 9.808 15.770 -3.390 1.00 87.19 230 PRO A CA 1
ATOM 1779 C C . PRO A 1 230 ? 8.771 14.685 -3.710 1.00 87.19 230 PRO A C 1
ATOM 1781 O O . PRO A 1 230 ? 7.590 14.853 -3.419 1.00 87.19 230 PRO A O 1
ATOM 1784 N N . ALA A 1 231 ? 9.211 13.537 -4.233 1.00 86.81 231 ALA A N 1
ATOM 1785 C CA . ALA A 1 231 ? 8.328 12.419 -4.560 1.00 86.81 231 ALA A CA 1
ATOM 1786 C C . ALA A 1 231 ? 7.624 11.823 -3.320 1.00 86.81 231 ALA A C 1
ATOM 1788 O O . ALA A 1 231 ? 6.428 11.542 -3.364 1.00 86.81 231 ALA A O 1
ATOM 1789 N N . LEU A 1 232 ? 8.327 11.692 -2.186 1.00 89.75 232 LEU A N 1
ATOM 1790 C CA . LEU A 1 232 ? 7.731 11.202 -0.934 1.00 89.75 232 LEU A CA 1
ATOM 1791 C C . LEU A 1 232 ? 6.730 12.201 -0.353 1.00 89.75 232 LEU A C 1
ATOM 1793 O O . LEU A 1 232 ? 5.716 11.801 0.214 1.00 89.75 232 LEU A O 1
ATOM 1797 N N . MET A 1 233 ? 7.002 13.497 -0.508 1.00 92.56 233 MET A N 1
ATOM 1798 C CA . MET A 1 233 ? 6.093 14.551 -0.063 1.00 92.56 233 MET A CA 1
ATOM 1799 C C . MET A 1 233 ? 4.822 14.616 -0.925 1.00 92.56 233 MET A C 1
ATOM 1801 O O . MET A 1 233 ? 3.733 14.796 -0.384 1.00 92.56 233 MET A O 1
ATOM 1805 N N . GLU A 1 234 ? 4.928 14.418 -2.243 1.00 93.56 234 GLU A N 1
ATOM 1806 C CA . GLU A 1 234 ? 3.768 14.317 -3.146 1.00 93.56 234 GLU A CA 1
ATOM 1807 C C . GLU A 1 234 ? 2.884 13.116 -2.790 1.00 93.56 234 GLU A C 1
ATOM 1809 O O . GLU A 1 234 ? 1.666 13.253 -2.656 1.00 93.56 234 GLU A O 1
ATOM 1814 N N . GLN A 1 235 ? 3.499 11.955 -2.550 1.00 93.75 235 GLN A N 1
ATOM 1815 C CA . GLN A 1 235 ? 2.783 10.762 -2.109 1.00 93.75 235 GLN A CA 1
ATOM 1816 C C . GLN A 1 235 ? 2.092 10.968 -0.758 1.00 93.75 235 GLN A C 1
ATOM 1818 O O . GLN A 1 235 ? 0.923 10.607 -0.613 1.00 93.75 235 GLN A O 1
ATOM 1823 N N . GLU A 1 236 ? 2.781 11.560 0.220 1.00 96.25 236 GLU A N 1
ATOM 1824 C CA . GLU A 1 236 ? 2.186 11.913 1.509 1.00 96.25 236 GLU A CA 1
ATOM 1825 C C . GLU A 1 236 ? 0.970 12.824 1.311 1.00 96.25 236 GLU A C 1
ATOM 1827 O O . GLU A 1 236 ? -0.092 12.579 1.879 1.00 96.25 236 GLU A O 1
ATOM 1832 N N . GLN A 1 237 ? 1.088 13.858 0.476 1.00 95.19 237 GLN A N 1
ATOM 1833 C CA . GLN A 1 237 ? -0.013 14.779 0.216 1.00 95.19 237 GLN A CA 1
ATOM 1834 C C . GLN A 1 237 ? -1.222 14.063 -0.400 1.00 95.19 237 GLN A C 1
ATOM 1836 O O . GLN A 1 237 ? -2.362 14.325 -0.008 1.00 95.19 237 GLN A O 1
ATOM 1841 N N . ARG A 1 238 ? -0.986 13.128 -1.327 1.00 94.94 238 ARG A N 1
ATOM 1842 C CA . ARG A 1 238 ? -2.037 12.277 -1.898 1.00 94.94 238 ARG A CA 1
ATOM 1843 C C . ARG A 1 238 ? -2.693 11.380 -0.856 1.00 94.94 238 ARG A C 1
ATOM 1845 O O . ARG A 1 238 ? -3.919 11.264 -0.857 1.00 94.94 238 ARG A O 1
ATOM 1852 N N . PHE A 1 239 ? -1.901 10.758 0.013 1.00 96.69 239 PHE A N 1
ATOM 1853 C CA . PHE A 1 239 ? -2.403 9.912 1.092 1.00 96.69 239 PHE A CA 1
ATOM 1854 C C . PHE A 1 239 ? -3.318 10.708 2.027 1.00 96.69 239 PHE A C 1
ATOM 1856 O O . PHE A 1 239 ? -4.476 10.337 2.200 1.00 96.69 239 PHE A O 1
ATOM 1863 N N . ILE A 1 240 ? -2.843 11.850 2.538 1.00 96.81 240 ILE A N 1
ATOM 1864 C CA . ILE A 1 240 ? -3.601 12.704 3.463 1.00 96.81 240 ILE A CA 1
ATOM 1865 C C . ILE A 1 240 ? -4.892 13.205 2.811 1.00 96.81 240 ILE A C 1
ATOM 1867 O O . ILE A 1 240 ? -5.959 13.068 3.400 1.00 96.81 240 ILE A O 1
ATOM 1871 N N . LYS A 1 241 ? -4.824 13.695 1.564 1.00 95.88 241 LYS A N 1
ATOM 1872 C CA . LYS A 1 241 ? -6.012 14.123 0.808 1.00 95.88 241 LYS A CA 1
ATOM 1873 C C . LYS A 1 241 ? -7.047 13.000 0.691 1.00 95.88 241 LYS A C 1
ATOM 1875 O O . LYS A 1 241 ? -8.238 13.252 0.838 1.00 95.88 241 LYS A O 1
ATOM 1880 N N . SER A 1 242 ? -6.593 11.778 0.417 1.00 96.44 242 SER A N 1
ATOM 1881 C CA . SER A 1 242 ? -7.486 10.633 0.239 1.00 96.44 242 SER A CA 1
ATOM 1882 C C . SER A 1 242 ? -8.114 10.215 1.572 1.00 96.44 242 SER A C 1
ATOM 1884 O O . SER A 1 242 ? -9.336 10.109 1.634 1.00 96.44 242 SER A O 1
ATOM 1886 N N . ILE A 1 243 ? -7.315 10.081 2.642 1.00 96.88 243 ILE A N 1
ATOM 1887 C CA . ILE A 1 243 ? -7.781 9.755 4.005 1.00 96.88 243 ILE A CA 1
ATOM 1888 C C . ILE A 1 243 ? -8.830 10.756 4.499 1.00 96.88 243 ILE A C 1
ATOM 1890 O O . ILE A 1 243 ? -9.880 10.341 4.978 1.00 96.88 243 ILE A O 1
ATOM 1894 N N . SER A 1 244 ? -8.606 12.060 4.308 1.00 96.56 244 SER A N 1
ATOM 1895 C CA . SER A 1 244 ? -9.560 13.106 4.711 1.00 96.56 244 SER A CA 1
ATOM 1896 C C . SER A 1 244 ? -10.912 13.043 3.993 1.00 96.56 244 SER A C 1
ATOM 1898 O O . SER A 1 244 ? -11.845 13.727 4.399 1.00 96.56 244 SER A O 1
ATOM 1900 N N . SER A 1 245 ? -11.025 12.264 2.915 1.00 96.62 245 SER A N 1
ATOM 1901 C CA . SER A 1 245 ? -12.256 12.123 2.132 1.00 96.62 245 SER A CA 1
ATOM 1902 C C . SER A 1 245 ? -12.924 10.754 2.275 1.00 96.62 245 SER A C 1
ATOM 1904 O O . SER A 1 245 ? -13.920 10.509 1.597 1.00 96.62 245 SER A O 1
ATOM 1906 N N . VAL A 1 246 ? -12.387 9.855 3.109 1.00 97.94 246 VAL A N 1
ATOM 1907 C CA . VAL A 1 246 ? -12.951 8.514 3.330 1.00 97.94 246 VAL A CA 1
ATOM 1908 C C . VAL A 1 246 ? -14.318 8.601 4.007 1.00 97.94 246 VAL A C 1
ATOM 1910 O O . VAL A 1 246 ? -14.510 9.382 4.936 1.00 97.94 246 VAL A O 1
ATOM 1913 N N . GLN A 1 247 ? -15.258 7.791 3.516 1.00 96.69 247 GLN A N 1
ATOM 1914 C CA . GLN A 1 247 ? -16.627 7.702 4.044 1.00 96.69 247 GLN A CA 1
ATOM 1915 C C . GLN A 1 247 ? -17.060 6.261 4.337 1.00 96.69 247 GLN A C 1
ATOM 1917 O O . GLN A 1 247 ? -17.901 6.011 5.202 1.00 96.69 247 GLN A O 1
ATOM 1922 N N . ARG A 1 248 ? -16.501 5.297 3.602 1.00 95.94 248 ARG A N 1
ATOM 1923 C CA . ARG A 1 248 ? -16.899 3.891 3.650 1.00 95.94 248 ARG A CA 1
ATOM 1924 C C . ARG A 1 248 ? -15.668 3.008 3.728 1.00 95.94 248 ARG A C 1
ATOM 1926 O O . ARG A 1 248 ? -14.614 3.350 3.194 1.00 95.94 248 ARG A O 1
ATOM 1933 N N . TRP A 1 249 ? -15.822 1.847 4.338 1.00 96.69 249 TRP A N 1
ATOM 1934 C CA . TRP A 1 249 ? -14.838 0.782 4.266 1.00 96.69 249 TRP A CA 1
ATOM 1935 C C . TRP A 1 249 ? -15.502 -0.517 3.833 1.00 96.69 249 TRP A C 1
ATOM 1937 O O . TRP A 1 249 ? -16.723 -0.661 3.879 1.00 96.69 249 TRP A O 1
ATOM 1947 N N . ASP A 1 250 ? -14.686 -1.438 3.350 1.00 94.31 250 ASP A N 1
ATOM 1948 C CA . ASP A 1 250 ? -15.032 -2.847 3.255 1.00 94.31 250 ASP A CA 1
ATOM 1949 C C . ASP A 1 250 ? -13.744 -3.677 3.294 1.00 94.31 250 ASP A C 1
ATOM 1951 O O . ASP A 1 250 ? -12.634 -3.141 3.181 1.00 94.31 250 ASP A O 1
ATOM 1955 N N . ILE A 1 251 ? -13.891 -4.987 3.448 1.00 92.00 251 ILE A N 1
ATOM 1956 C CA . ILE A 1 251 ? -12.799 -5.927 3.232 1.00 92.00 251 ILE A CA 1
ATOM 1957 C C . ILE A 1 251 ? -13.092 -6.711 1.957 1.00 92.00 251 ILE A C 1
ATOM 1959 O O . ILE A 1 251 ? -14.212 -7.154 1.703 1.00 92.00 251 ILE A O 1
ATOM 1963 N N . SER A 1 252 ? -12.089 -6.806 1.090 1.00 87.38 252 SER A N 1
ATOM 1964 C CA . SER A 1 252 ? -12.197 -7.565 -0.155 1.00 87.38 252 SER A CA 1
ATOM 1965 C C . SER A 1 252 ? -12.169 -9.083 0.097 1.00 87.38 252 SER A C 1
ATOM 1967 O O . SER A 1 252 ? -11.686 -9.511 1.142 1.00 87.38 252 SER A O 1
ATOM 1969 N N . PRO A 1 253 ? -12.574 -9.919 -0.879 1.00 83.19 253 PRO A N 1
ATOM 1970 C CA . PRO A 1 253 ? -12.496 -11.381 -0.753 1.00 83.19 253 PRO A CA 1
ATOM 1971 C C . PRO A 1 253 ? -11.086 -11.946 -0.524 1.00 83.19 253 PRO A C 1
ATOM 1973 O O . PRO A 1 253 ? -10.950 -13.109 -0.175 1.00 83.19 253 PRO A O 1
ATOM 1976 N N . ILE A 1 254 ? -10.043 -11.143 -0.754 1.00 82.75 254 ILE A N 1
ATOM 1977 C CA . ILE A 1 254 ? -8.641 -11.501 -0.494 1.00 82.75 254 ILE A CA 1
ATOM 1978 C C . ILE A 1 254 ? -8.146 -10.949 0.852 1.00 82.75 254 ILE A C 1
ATOM 1980 O O . ILE A 1 254 ? -6.953 -10.739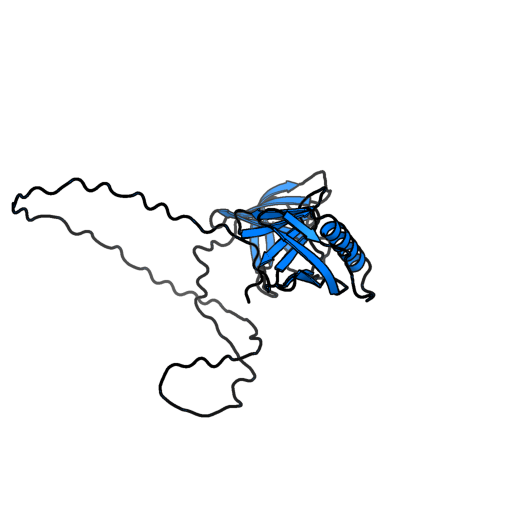 1.007 1.00 82.75 254 ILE A O 1
ATOM 1984 N N . GLU A 1 255 ? -9.051 -10.620 1.778 1.00 85.44 255 GLU A N 1
ATOM 1985 C CA . GLU A 1 255 ? -8.760 -10.102 3.129 1.00 85.44 255 GLU A CA 1
ATOM 1986 C C . GLU A 1 255 ? -8.040 -8.741 3.173 1.00 85.44 255 GLU A C 1
ATOM 1988 O O . GLU A 1 255 ? -7.564 -8.284 4.210 1.00 85.44 255 GLU A O 1
ATOM 1993 N N . GLN A 1 256 ? -8.005 -8.027 2.047 1.00 90.50 256 GLN A N 1
ATOM 1994 C CA . GLN A 1 256 ? -7.454 -6.677 1.984 1.00 90.50 256 GLN A CA 1
ATOM 1995 C C . GLN A 1 256 ? -8.482 -5.640 2.454 1.00 90.50 256 GLN A C 1
ATOM 1997 O O . GLN A 1 256 ? -9.575 -5.554 1.878 1.00 90.50 256 GLN A O 1
ATOM 2002 N N . LEU A 1 257 ? -8.106 -4.803 3.425 1.00 94.88 257 LEU A N 1
ATOM 2003 C CA . LEU A 1 257 ? -8.899 -3.658 3.871 1.00 94.88 257 LEU A CA 1
ATOM 2004 C C . LEU A 1 257 ? -8.903 -2.568 2.793 1.00 94.88 257 LEU A C 1
ATOM 2006 O O . LEU A 1 257 ? -7.850 -2.151 2.302 1.00 94.88 257 LEU A O 1
ATOM 2010 N N . ARG A 1 258 ? -10.090 -2.065 2.446 1.00 96.56 258 ARG A N 1
ATOM 2011 C CA . ARG A 1 258 ? -10.269 -0.978 1.480 1.00 96.56 258 ARG A CA 1
ATOM 2012 C C . ARG A 1 258 ? -11.011 0.185 2.120 1.00 96.56 258 ARG A C 1
ATOM 2014 O O . ARG A 1 258 ? -12.129 0.031 2.603 1.00 96.56 258 ARG A O 1
ATOM 2021 N N . LEU A 1 259 ? -10.402 1.366 2.066 1.00 97.69 259 LEU A N 1
ATOM 2022 C CA . LEU A 1 259 ? -11.019 2.617 2.497 1.00 97.69 259 LEU A CA 1
ATOM 2023 C C . LEU A 1 259 ? -11.438 3.425 1.276 1.00 97.69 259 LEU A C 1
ATOM 2025 O O . LEU A 1 259 ? -10.604 3.787 0.444 1.00 97.69 259 LEU A O 1
ATOM 2029 N N . TRP A 1 260 ? -12.730 3.703 1.168 1.00 97.38 260 TRP A N 1
ATOM 2030 C CA . TRP A 1 260 ? -13.331 4.358 0.018 1.00 97.38 260 TRP A CA 1
ATOM 2031 C C . TRP A 1 260 ? -13.474 5.861 0.271 1.00 97.38 260 TRP A C 1
ATOM 2033 O O . TRP A 1 260 ? -14.274 6.260 1.128 1.00 97.38 260 TRP A O 1
ATOM 2043 N N . PRO A 1 261 ? -12.716 6.700 -0.461 1.00 96.25 261 PRO A N 1
ATOM 2044 C CA . PRO A 1 261 ? -12.958 8.133 -0.497 1.00 96.25 261 PRO A CA 1
ATOM 2045 C C . PRO A 1 261 ? -14.312 8.441 -1.144 1.00 96.25 261 PRO A C 1
ATOM 2047 O O . PRO A 1 261 ? -14.857 7.624 -1.886 1.00 96.25 261 PRO A O 1
ATOM 2050 N N . ALA A 1 262 ? -14.818 9.652 -0.917 1.00 92.38 262 ALA A N 1
ATOM 2051 C CA . ALA A 1 262 ? -16.032 10.164 -1.550 1.00 92.38 262 ALA A CA 1
ATOM 2052 C C . ALA A 1 262 ? -15.988 10.045 -3.085 1.00 92.38 262 ALA A C 1
ATOM 2054 O O . ALA A 1 262 ? -17.018 9.890 -3.737 1.00 92.38 262 ALA A O 1
ATOM 2055 N N . GLN A 1 263 ? -14.787 10.144 -3.666 1.00 89.44 263 GLN A N 1
ATOM 2056 C CA . GLN A 1 263 ? -14.532 10.087 -5.102 1.00 89.44 263 GLN A CA 1
ATOM 2057 C C . GLN A 1 263 ? -13.245 9.298 -5.373 1.00 89.44 263 GLN A C 1
ATOM 2059 O O . GLN A 1 263 ? -12.231 9.507 -4.707 1.00 89.44 263 GLN A O 1
ATOM 2064 N N . GLY A 1 264 ? -13.259 8.450 -6.404 1.00 90.50 264 GLY A N 1
ATOM 2065 C CA . GLY A 1 264 ? -12.084 7.710 -6.873 1.00 90.50 264 GLY A CA 1
ATOM 2066 C C . GLY A 1 264 ? -11.991 6.267 -6.366 1.00 90.50 264 GLY A C 1
ATOM 2067 O O . GLY A 1 264 ? -12.955 5.679 -5.878 1.00 90.50 264 GLY A O 1
ATOM 2068 N N . LYS A 1 265 ? -10.816 5.659 -6.557 1.00 93.50 265 LYS A N 1
ATOM 2069 C CA . LYS A 1 265 ? -10.511 4.285 -6.125 1.00 93.50 265 LYS A CA 1
ATOM 2070 C C . LYS A 1 265 ? -10.121 4.243 -4.640 1.00 93.50 265 LYS A C 1
ATOM 2072 O O . LYS A 1 265 ? -9.648 5.251 -4.114 1.00 93.50 265 LYS A O 1
ATOM 2077 N N . PRO A 1 266 ? -10.269 3.089 -3.967 1.00 96.19 266 PRO A N 1
ATOM 2078 C CA . PRO A 1 266 ? -9.993 2.997 -2.543 1.00 96.19 266 PRO A CA 1
ATOM 2079 C C . PRO A 1 266 ? -8.494 3.056 -2.249 1.00 96.19 266 PRO A C 1
ATOM 2081 O O . PRO A 1 266 ? -7.668 2.642 -3.068 1.00 96.19 266 PRO A O 1
ATOM 2084 N N . LEU A 1 267 ? -8.157 3.501 -1.040 1.00 97.31 267 LEU A N 1
ATOM 2085 C CA . LEU A 1 267 ? -6.881 3.149 -0.430 1.00 97.31 267 LEU A CA 1
ATOM 2086 C C . LEU A 1 267 ? -6.935 1.680 -0.006 1.00 97.31 267 LEU A C 1
ATOM 2088 O O . LEU A 1 267 ? -7.972 1.220 0.477 1.00 97.31 267 LEU A O 1
ATOM 2092 N N . ARG A 1 268 ? -5.841 0.945 -0.198 1.00 95.12 268 ARG A N 1
ATOM 2093 C CA . ARG A 1 268 ? -5.797 -0.503 0.046 1.00 95.12 268 ARG A CA 1
ATOM 2094 C C . ARG A 1 268 ? -4.704 -0.846 1.037 1.00 95.12 268 ARG A C 1
ATOM 2096 O O . ARG A 1 268 ? -3.562 -0.409 0.859 1.00 95.12 268 ARG A O 1
ATOM 2103 N N . PHE A 1 269 ? -5.065 -1.646 2.030 1.00 95.06 269 PHE A N 1
ATOM 2104 C CA . PHE A 1 269 ? -4.210 -1.972 3.154 1.00 95.06 269 PHE A CA 1
ATOM 2105 C C . PHE A 1 269 ? -4.220 -3.463 3.468 1.00 95.06 269 PHE A C 1
ATOM 2107 O O . PHE A 1 269 ? -5.254 -4.121 3.367 1.00 95.06 269 PHE A O 1
ATOM 2114 N N . TRP A 1 270 ? -3.075 -3.962 3.916 1.00 92.19 270 TRP A N 1
ATOM 2115 C CA . TRP A 1 270 ? -2.939 -5.289 4.510 1.00 92.19 270 TRP A CA 1
ATOM 2116 C C . TRP A 1 270 ? -2.803 -5.172 6.012 1.00 92.19 270 TRP A C 1
ATOM 2118 O O . TRP A 1 270 ? -2.118 -4.263 6.482 1.00 92.19 270 TRP A O 1
ATOM 2128 N N . LEU A 1 271 ? -3.427 -6.089 6.744 1.00 90.31 271 LEU A N 1
ATOM 2129 C CA . LEU A 1 271 ? -3.125 -6.268 8.155 1.00 90.31 271 LEU A CA 1
ATOM 2130 C C . LEU A 1 271 ? -1.661 -6.706 8.282 1.00 90.31 271 LEU A C 1
ATOM 2132 O O . LEU A 1 271 ? -1.195 -7.567 7.539 1.00 90.31 271 LEU A O 1
ATOM 2136 N N . GLU A 1 272 ? -0.919 -6.058 9.167 1.00 84.56 272 GLU A N 1
ATOM 2137 C CA . GLU A 1 272 ? 0.429 -6.479 9.513 1.00 84.56 272 GLU A CA 1
ATOM 2138 C C . GLU A 1 272 ? 0.348 -7.572 10.576 1.00 84.56 272 GLU A C 1
ATOM 2140 O O . GLU A 1 272 ? -0.205 -7.345 11.653 1.00 84.56 272 GLU A O 1
ATOM 2145 N N . ASP A 1 273 ? 0.916 -8.741 10.271 1.00 72.06 273 ASP A N 1
ATOM 2146 C CA . ASP A 1 273 ? 1.077 -9.817 11.247 1.00 72.06 273 ASP A CA 1
ATOM 2147 C C . ASP A 1 273 ? 1.889 -9.288 12.442 1.00 72.06 273 ASP A C 1
ATOM 2149 O O . ASP A 1 273 ? 2.971 -8.713 12.267 1.00 72.06 273 ASP A O 1
ATOM 2153 N N . SER A 1 274 ? 1.330 -9.438 13.645 1.00 49.75 274 SER A N 1
ATOM 2154 C CA . SER A 1 274 ? 1.892 -8.911 14.903 1.00 49.75 274 SER A CA 1
ATOM 2155 C C . SER A 1 274 ? 2.876 -9.866 15.570 1.00 49.75 274 SER A C 1
ATOM 2157 O O . SER A 1 274 ? 2.741 -11.097 15.390 1.00 49.75 274 SER A O 1
#

Organism: Pseudomonas amygdali pv. lachrymans (NCBI:txid53707)

Foldseek 3Di:
DAEDEQEDDPPCPQWHWPDWADPDFQKIKTKIFHPPDDQQYKYWYADPPDNPDTWIWGFHDKDADPPPHRIIITMTGTHGPPDPPPVDDDFDDPPPPPDDDDDDDDDDDDDDDDDGDDDDDDDDDDDDDDDDDDDDDDDDDDDDDDDDPDPPPPPDPPDDFQDDDAPFKKWWQDLFPDGDDPPFTWIWHCHPVQKIWTDLRFWTKIFRWDDDPWWIATDDMDIDDGDDPPSSVVSSVSNNVQRNQFTGWGADPVRWIWTDGPDGGTTIIDTDDD

InterPro domains:
  IPR005184 Domain of unknown function DUF306, Meta/HslJ [PF03724] (166-267)
  IPR038670 HslJ-like superfamily [G3DSA:2.40.128.270] (163-270)
  IPR053147 Heat shock protein HslJ-like [PTHR35535] (167-273)